Protein AF-A0AA41JDW6-F1 (afdb_monomer)

Structure (mmCIF, N/CA/C/O backbone):
data_AF-A0AA41JDW6-F1
#
_entry.id   AF-A0AA41JDW6-F1
#
loop_
_atom_site.group_PDB
_atom_site.id
_atom_site.type_symbol
_atom_site.label_atom_id
_atom_site.label_alt_id
_atom_site.label_comp_id
_atom_site.label_asym_id
_atom_site.label_entity_id
_atom_site.label_seq_id
_atom_site.pdbx_PDB_ins_code
_atom_site.Cartn_x
_atom_site.Cartn_y
_atom_site.Cartn_z
_atom_site.occupancy
_atom_site.B_iso_or_equiv
_atom_site.auth_seq_id
_atom_site.auth_comp_id
_atom_site.auth_asym_id
_atom_site.auth_atom_id
_atom_site.pdbx_PDB_model_num
ATOM 1 N N . MET A 1 1 ? -36.558 5.355 7.511 1.00 74.19 1 MET 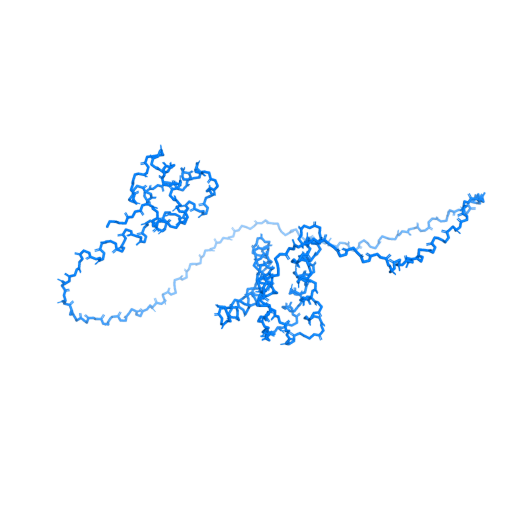A N 1
ATOM 2 C CA . MET A 1 1 ? -35.887 5.656 8.787 1.00 74.19 1 MET A CA 1
ATOM 3 C C . MET A 1 1 ? -34.594 4.891 8.765 1.00 74.19 1 MET A C 1
ATOM 5 O O . MET A 1 1 ? -34.637 3.667 8.827 1.00 74.19 1 MET A O 1
ATOM 9 N N . SER A 1 2 ? -33.503 5.609 8.547 1.00 90.12 2 SER A N 1
ATOM 10 C CA . SER A 1 2 ? -32.158 5.051 8.572 1.00 90.12 2 SER A CA 1
ATOM 11 C C . SER A 1 2 ? -31.846 4.569 9.992 1.00 90.12 2 SER A C 1
ATOM 13 O O . SER A 1 2 ? -32.331 5.137 10.973 1.00 90.12 2 SER A O 1
ATOM 15 N N . SER A 1 3 ? -31.120 3.465 10.107 1.00 94.75 3 SER A N 1
ATOM 16 C CA . SER A 1 3 ? -30.721 2.862 11.376 1.00 94.75 3 SER A CA 1
ATOM 17 C C . SER A 1 3 ? -29.273 3.213 11.708 1.00 94.75 3 SER A C 1
ATOM 19 O O . SER A 1 3 ? -28.467 3.445 10.814 1.00 94.75 3 SER A O 1
ATOM 21 N N . LEU A 1 4 ? -28.900 3.161 12.990 1.00 96.19 4 LEU A N 1
ATOM 22 C CA . LEU A 1 4 ? -27.503 3.312 13.422 1.00 96.19 4 LEU A CA 1
ATOM 23 C C . LEU A 1 4 ? -26.552 2.314 12.738 1.00 96.19 4 LEU A C 1
ATOM 25 O O . LEU A 1 4 ? -25.373 2.607 12.579 1.00 96.19 4 LEU A O 1
ATOM 29 N N . THR A 1 5 ? -27.046 1.147 12.313 1.00 97.31 5 THR A N 1
ATOM 30 C CA . THR A 1 5 ? -26.251 0.153 11.571 1.00 97.31 5 THR A CA 1
ATOM 31 C C . THR A 1 5 ? -25.931 0.546 10.135 1.00 97.31 5 THR A C 1
ATOM 33 O O . THR A 1 5 ? -25.079 -0.087 9.519 1.00 97.31 5 THR A O 1
ATOM 36 N N . ASP A 1 6 ? -26.619 1.551 9.592 1.00 97.06 6 ASP A N 1
ATOM 37 C CA . ASP A 1 6 ? -26.346 2.058 8.246 1.00 97.06 6 ASP A CA 1
ATOM 38 C C . ASP A 1 6 ? -25.095 2.956 8.247 1.00 97.06 6 ASP A C 1
ATOM 40 O O . ASP A 1 6 ? -24.469 3.154 7.206 1.00 97.06 6 ASP A O 1
ATOM 44 N N . ILE A 1 7 ? -24.676 3.442 9.425 1.00 96.12 7 ILE A N 1
ATOM 45 C CA . ILE A 1 7 ? -23.449 4.218 9.611 1.00 96.12 7 ILE A CA 1
ATOM 46 C C . ILE A 1 7 ? -22.233 3.315 9.382 1.00 96.12 7 ILE A C 1
ATOM 48 O O . ILE A 1 7 ? -22.079 2.236 9.969 1.00 96.12 7 ILE A O 1
ATOM 52 N N . ARG A 1 8 ? -21.301 3.789 8.552 1.00 96.00 8 ARG A N 1
ATOM 53 C CA . ARG A 1 8 ? -20.049 3.094 8.259 1.00 96.00 8 ARG A CA 1
ATOM 54 C C . ARG A 1 8 ? -19.309 2.743 9.558 1.00 96.00 8 ARG A C 1
ATOM 56 O O . ARG A 1 8 ? -19.124 3.576 10.435 1.00 96.00 8 ARG A O 1
ATOM 63 N N . HIS A 1 9 ? -18.848 1.494 9.662 1.00 95.75 9 HIS A N 1
ATOM 64 C CA . HIS A 1 9 ? -18.149 0.932 10.833 1.00 95.75 9 HIS A CA 1
ATOM 65 C C . HIS A 1 9 ? -18.999 0.658 12.088 1.00 95.75 9 HIS A C 1
ATOM 67 O O . HIS A 1 9 ? -18.449 0.181 13.092 1.00 95.75 9 HIS A O 1
ATOM 73 N N . VAL A 1 10 ? -20.322 0.824 12.028 1.00 96.44 10 VAL A N 1
ATOM 74 C CA . VAL A 1 10 ? -21.241 0.448 13.110 1.00 96.44 10 VAL A CA 1
ATOM 75 C C . VAL A 1 10 ? -21.877 -0.911 12.812 1.00 96.44 10 VAL A C 1
ATOM 77 O O . VAL A 1 10 ? -22.794 -1.043 12.014 1.00 96.44 10 VAL A O 1
ATOM 80 N N . ALA A 1 11 ? -21.369 -1.960 13.462 1.00 95.62 11 ALA A N 1
ATOM 81 C CA . ALA A 1 11 ? -22.019 -3.273 13.458 1.00 95.62 11 ALA A CA 1
ATOM 82 C C . ALA A 1 11 ? -23.152 -3.323 14.499 1.00 95.62 11 ALA A C 1
ATOM 84 O O . ALA A 1 11 ? -23.157 -2.520 15.430 1.00 95.62 11 ALA A O 1
ATOM 85 N N . GLU A 1 12 ? -24.045 -4.318 14.420 1.00 94.88 12 GLU A N 1
ATOM 86 C CA . GLU A 1 12 ? -25.155 -4.476 15.383 1.00 94.88 12 GLU A CA 1
ATOM 87 C C . GLU A 1 12 ? -24.668 -4.511 16.841 1.00 94.88 12 GLU A C 1
ATOM 89 O O . GLU A 1 12 ? -25.265 -3.890 17.710 1.00 94.88 12 GLU A O 1
ATOM 94 N N . SER A 1 13 ? -23.526 -5.154 17.107 1.00 93.94 13 SER A N 1
ATOM 95 C CA . SER A 1 13 ? -22.946 -5.181 18.455 1.00 93.94 13 SER A CA 1
ATOM 96 C C . SER A 1 13 ? -22.494 -3.804 18.947 1.00 93.94 13 SER A C 1
ATOM 98 O O . SER A 1 13 ? -22.481 -3.557 20.140 1.00 93.94 13 SER A O 1
ATOM 100 N N . ARG A 1 14 ? -22.086 -2.917 18.033 1.00 95.38 14 ARG A N 1
ATOM 101 C CA . ARG A 1 14 ? -21.592 -1.571 18.361 1.00 95.38 14 ARG A CA 1
ATOM 102 C C . ARG A 1 14 ? -22.725 -0.558 18.490 1.00 95.38 14 ARG A C 1
ATOM 104 O O . ARG A 1 14 ? -22.562 0.459 19.149 1.00 95.38 14 ARG A O 1
ATOM 111 N N . LYS A 1 15 ? -23.867 -0.830 17.866 1.00 97.38 15 LYS A N 1
ATOM 112 C CA . LYS A 1 15 ? -25.083 -0.038 18.043 1.00 97.38 15 LYS A CA 1
ATOM 113 C C . LYS A 1 15 ? -25.537 -0.031 19.503 1.00 97.38 15 LYS A C 1
ATOM 115 O O . LYS A 1 15 ? -25.906 1.023 19.998 1.00 97.38 15 LYS A O 1
ATOM 120 N N . GLU A 1 16 ? -25.485 -1.174 20.188 1.00 97.06 16 GLU A N 1
ATOM 121 C CA . GLU A 1 16 ? -25.804 -1.245 21.622 1.00 97.06 16 GLU A CA 1
ATOM 122 C C . GLU A 1 16 ? -24.835 -0.384 22.447 1.00 97.06 16 GLU A C 1
ATOM 124 O O . GLU A 1 16 ? -25.287 0.425 23.250 1.00 97.06 16 GLU A O 1
ATOM 129 N N . ASP A 1 17 ? -23.529 -0.451 22.160 1.00 97.06 17 ASP A N 1
ATOM 130 C CA . ASP A 1 17 ? -22.524 0.390 22.828 1.00 97.06 17 ASP A CA 1
ATOM 131 C C . ASP A 1 17 ? -22.765 1.902 22.602 1.00 97.06 17 ASP A C 1
ATOM 133 O O . ASP A 1 17 ? -22.542 2.712 23.499 1.00 97.06 17 ASP A O 1
ATOM 137 N N . LEU A 1 18 ? -23.208 2.301 21.402 1.00 97.06 18 LEU A N 1
ATOM 138 C CA . LEU A 1 18 ? -23.559 3.694 21.086 1.00 97.06 18 LEU A CA 1
ATOM 139 C C . LEU A 1 18 ? -24.776 4.166 21.887 1.00 97.06 18 LEU A C 1
ATOM 141 O O . LEU A 1 18 ? -24.749 5.260 22.449 1.00 97.06 18 LEU A O 1
ATOM 145 N N . ILE A 1 19 ? -25.802 3.320 21.988 1.00 97.31 19 ILE A N 1
ATOM 146 C CA . ILE A 1 19 ? -26.996 3.592 22.795 1.00 97.31 19 ILE A CA 1
ATOM 147 C C . ILE A 1 19 ? -26.614 3.724 24.276 1.00 97.31 19 ILE A C 1
ATOM 149 O O . ILE A 1 19 ? -27.068 4.651 24.942 1.00 97.31 19 ILE A O 1
ATOM 153 N N . ASP A 1 20 ? -25.726 2.863 24.779 1.00 96.69 20 ASP A N 1
ATOM 154 C CA . ASP A 1 20 ? -25.230 2.922 26.161 1.00 96.69 20 ASP A CA 1
ATOM 155 C C . AS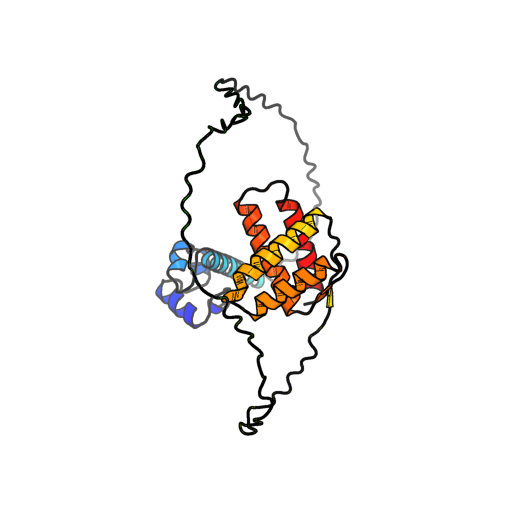P A 1 20 ? -24.444 4.215 26.461 1.00 96.69 20 ASP A C 1
ATOM 157 O O . ASP A 1 20 ? -24.444 4.691 27.600 1.00 96.69 20 ASP A O 1
ATOM 161 N N . LEU A 1 21 ? -23.804 4.811 25.448 1.00 96.25 21 LEU A N 1
ATOM 162 C CA . LEU A 1 21 ? -23.148 6.123 25.533 1.00 96.25 21 LEU A CA 1
ATOM 163 C C . LEU A 1 21 ? -24.117 7.310 25.373 1.00 96.25 21 LEU A C 1
ATOM 165 O O . LEU A 1 21 ? -23.708 8.453 25.575 1.00 96.25 21 LEU A O 1
ATOM 169 N N . GLY A 1 22 ? -25.392 7.058 25.064 1.00 97.56 22 GLY A N 1
ATOM 170 C CA . GLY A 1 22 ? -26.429 8.079 24.891 1.00 97.56 22 GLY A CA 1
ATOM 171 C C . GLY A 1 22 ? -26.665 8.523 23.445 1.00 97.56 22 GLY A C 1
ATOM 172 O O . GLY A 1 22 ? -27.395 9.487 23.227 1.00 97.56 22 GLY A O 1
ATOM 173 N N . TYR A 1 23 ? -26.083 7.833 22.461 1.00 97.81 23 TYR A N 1
ATOM 174 C CA . TYR A 1 23 ? -26.300 8.090 21.036 1.00 97.81 23 TYR A CA 1
ATOM 175 C C . TYR A 1 23 ? -27.384 7.150 20.494 1.00 97.81 23 TYR A C 1
ATOM 177 O O . TYR A 1 23 ? -27.100 6.065 19.982 1.00 97.81 23 TYR A O 1
ATOM 185 N N . GLU A 1 24 ? -28.648 7.543 20.660 1.00 97.06 24 GLU A N 1
ATOM 186 C CA . GLU A 1 24 ? -29.808 6.699 20.329 1.00 97.06 24 GLU A CA 1
ATOM 187 C C . GLU A 1 24 ? -30.203 6.740 18.838 1.00 97.06 24 GLU A C 1
ATOM 189 O O . GLU A 1 24 ? -30.856 5.814 18.347 1.00 97.06 24 GLU A O 1
ATOM 194 N N . ASP A 1 25 ? -29.787 7.774 18.102 1.00 97.25 25 ASP A N 1
ATOM 195 C CA . ASP A 1 25 ? -30.123 8.001 16.695 1.00 97.25 25 ASP A CA 1
ATOM 196 C C . ASP A 1 25 ? -28.958 8.615 15.888 1.00 97.25 25 ASP A C 1
ATOM 198 O O . ASP A 1 25 ? -27.880 8.898 16.411 1.00 97.25 25 ASP A O 1
ATOM 202 N N . ILE A 1 26 ? -29.152 8.743 14.569 1.00 96.69 26 ILE A N 1
ATOM 203 C CA . ILE A 1 26 ? -28.128 9.237 13.630 1.00 96.69 26 ILE A CA 1
ATOM 204 C C . ILE A 1 26 ? -27.788 10.709 13.901 1.00 96.69 26 ILE A C 1
ATOM 206 O O . ILE A 1 26 ? -26.626 11.090 13.779 1.00 96.69 26 ILE A O 1
ATOM 210 N N . GLU A 1 27 ? -28.773 11.512 14.305 1.00 96.19 27 GLU A N 1
ATOM 211 C CA . GLU A 1 27 ? -28.600 12.936 14.611 1.00 96.19 27 GLU A CA 1
ATOM 212 C C . GLU A 1 27 ? -27.691 13.116 15.836 1.00 96.19 27 GLU A C 1
ATOM 214 O O . GLU A 1 27 ? -26.731 13.885 15.792 1.00 96.19 27 GLU A O 1
ATOM 219 N N . ALA A 1 28 ? -27.878 12.293 16.874 1.00 97.56 28 ALA A N 1
ATOM 220 C CA . ALA A 1 28 ? -27.000 12.262 18.037 1.00 97.56 28 ALA A CA 1
ATOM 221 C C . ALA A 1 28 ? -25.555 11.870 17.679 1.00 97.56 28 ALA A C 1
ATOM 223 O O . ALA A 1 28 ? -24.616 12.403 18.267 1.00 97.56 28 ALA A O 1
ATOM 224 N N . VAL A 1 29 ? -25.353 10.952 16.723 1.00 97.12 29 VAL A N 1
ATOM 225 C CA . VAL A 1 29 ? -24.002 10.576 16.258 1.00 97.12 29 VAL A CA 1
ATOM 226 C C . VAL A 1 29 ? -23.364 11.691 15.428 1.00 97.12 29 VAL A C 1
ATOM 228 O O . VAL A 1 29 ? -22.161 11.904 15.541 1.00 97.12 29 VAL A O 1
ATOM 231 N N . MET A 1 30 ? -24.141 12.417 14.624 1.00 96.88 30 MET A N 1
ATOM 232 C CA . MET A 1 30 ? -23.662 13.555 13.831 1.00 96.88 30 MET A CA 1
ATOM 233 C C . MET A 1 30 ? -23.175 14.710 14.719 1.00 96.88 30 MET A C 1
ATOM 235 O O . MET A 1 30 ? -22.153 15.325 14.428 1.00 96.88 30 MET A O 1
ATOM 239 N N . GLU A 1 31 ? -23.874 14.986 15.822 1.00 97.31 31 GLU A N 1
ATOM 240 C CA . GLU A 1 31 ? -23.492 16.026 16.788 1.00 97.31 31 GLU A CA 1
ATOM 241 C C . GLU A 1 31 ? -22.428 15.566 17.806 1.00 97.31 31 GLU A C 1
ATOM 243 O O . GLU A 1 31 ? -21.972 16.358 18.639 1.00 97.31 31 GLU A O 1
ATOM 248 N N . ALA A 1 32 ? -22.024 14.293 17.769 1.00 97.69 32 ALA A N 1
ATOM 249 C CA . ALA A 1 32 ? -21.066 13.734 18.712 1.00 97.69 32 ALA A CA 1
ATOM 250 C C . ALA A 1 32 ? -19.663 14.334 18.535 1.00 97.69 32 ALA A C 1
ATOM 252 O O . ALA A 1 32 ? -19.193 14.584 17.424 1.00 97.69 32 ALA A O 1
ATOM 253 N N . ASN A 1 33 ? -18.934 14.487 19.643 1.00 97.19 33 ASN A N 1
ATOM 254 C CA . ASN A 1 33 ? -17.511 14.795 19.577 1.00 97.19 33 ASN A CA 1
ATOM 255 C C . ASN A 1 33 ? -16.734 13.511 19.213 1.00 97.19 33 ASN A C 1
ATOM 257 O O . ASN A 1 33 ? -16.954 12.477 19.857 1.00 97.19 33 ASN A O 1
ATOM 261 N N . PRO A 1 34 ? -15.813 13.535 18.227 1.00 97.00 34 PRO A N 1
ATOM 262 C CA . PRO A 1 34 ? -14.999 12.368 17.886 1.00 97.00 34 PRO A CA 1
ATOM 263 C C . PRO A 1 34 ? -14.256 11.774 19.089 1.00 97.00 34 PRO A C 1
ATOM 265 O O . PRO A 1 34 ? -14.118 10.552 19.152 1.00 97.00 34 PRO A O 1
ATOM 268 N N . ASP A 1 35 ? -13.846 12.599 20.060 1.00 97.50 35 ASP A N 1
ATOM 269 C CA . ASP A 1 35 ? -13.186 12.139 21.288 1.00 97.50 35 ASP A CA 1
ATOM 270 C C . ASP A 1 35 ? -14.074 11.185 22.103 1.00 97.50 35 ASP A C 1
ATOM 272 O O . ASP A 1 35 ? -13.601 10.143 22.565 1.00 97.50 35 ASP A O 1
ATOM 276 N N . ASP A 1 36 ? -15.370 11.475 22.227 1.00 97.38 36 ASP A N 1
ATOM 277 C CA . ASP A 1 36 ? -16.301 10.658 23.013 1.00 97.38 36 ASP A CA 1
ATOM 278 C C . ASP A 1 36 ? -16.517 9.285 22.359 1.00 97.38 36 ASP A C 1
ATOM 280 O O . ASP A 1 36 ? -16.515 8.249 23.035 1.00 97.38 36 ASP A O 1
ATOM 284 N N . LEU A 1 37 ? -16.587 9.257 21.024 1.00 96.44 37 LEU A N 1
ATOM 285 C CA . LEU A 1 37 ? -16.718 8.034 20.228 1.00 96.44 37 LEU A CA 1
ATOM 286 C C . LEU A 1 37 ? -15.483 7.124 20.317 1.00 96.44 37 LEU A C 1
ATOM 288 O O . LEU A 1 37 ? -15.601 5.917 20.092 1.00 96.44 37 LEU A O 1
ATOM 292 N N . THR A 1 38 ? -14.308 7.646 20.694 1.00 97.19 38 THR A N 1
ATOM 293 C CA . THR A 1 38 ? -13.120 6.806 20.944 1.00 97.19 38 THR A CA 1
ATOM 294 C C . THR A 1 38 ? -13.246 5.924 22.190 1.00 97.19 38 THR A C 1
ATOM 296 O O . THR A 1 38 ? -12.487 4.965 22.346 1.00 97.19 38 THR A O 1
ATOM 299 N N . SER A 1 39 ? -14.241 6.179 23.048 1.00 96.69 39 SER A N 1
ATOM 300 C CA . SER A 1 39 ? -14.577 5.302 24.179 1.00 96.69 39 SER A CA 1
ATOM 301 C C . SER A 1 39 ? -15.074 3.925 23.721 1.00 96.69 39 SER A C 1
ATOM 303 O O . SER A 1 39 ? -15.003 2.951 24.474 1.00 96.69 39 SER A O 1
ATOM 305 N N . LEU A 1 40 ? -15.547 3.818 22.474 1.00 95.06 40 LEU A N 1
ATOM 306 C CA . LEU A 1 40 ? -15.970 2.560 21.875 1.00 95.06 40 LEU A CA 1
ATOM 307 C C . LEU A 1 40 ? -14.775 1.643 21.603 1.00 95.06 40 LEU A C 1
ATOM 309 O O . LEU A 1 40 ? -13.734 2.032 21.066 1.00 95.06 40 LEU A O 1
ATOM 313 N N . SER A 1 41 ? -14.950 0.352 21.888 1.00 94.25 41 SER A N 1
ATOM 314 C CA . SER A 1 41 ? -13.882 -0.625 21.687 1.00 94.25 41 SER A CA 1
ATOM 315 C C . SER A 1 41 ? -13.426 -0.676 20.222 1.00 94.25 41 SER A C 1
ATOM 317 O O . SER A 1 41 ? -14.204 -0.983 19.307 1.00 94.25 41 SER A O 1
ATOM 319 N N . ARG A 1 42 ? -12.119 -0.442 20.015 1.00 94.44 42 ARG A N 1
ATOM 320 C CA . ARG A 1 42 ? -11.419 -0.466 18.711 1.00 94.44 42 ARG A CA 1
ATOM 321 C C . ARG A 1 42 ? -11.820 0.654 17.740 1.00 94.44 42 ARG A C 1
ATOM 323 O O . ARG A 1 42 ? -11.586 0.517 16.528 1.00 94.44 42 ARG A O 1
ATOM 330 N N . VAL A 1 43 ? -12.393 1.738 18.254 1.00 96.62 43 VAL A N 1
ATOM 331 C CA . VAL A 1 43 ? -12.638 2.977 17.513 1.00 96.62 43 VAL A CA 1
ATOM 332 C C . VAL A 1 43 ? -11.531 3.962 17.878 1.00 96.62 43 VAL A C 1
ATOM 334 O O . VAL A 1 43 ? -11.382 4.343 19.030 1.00 96.62 43 VAL A O 1
ATOM 337 N N . GLY A 1 44 ? -10.692 4.298 16.900 1.00 96.75 44 GLY A N 1
ATOM 338 C CA . GLY A 1 44 ? -9.740 5.403 17.029 1.00 96.75 44 GLY A CA 1
ATOM 339 C C . GLY A 1 44 ? -10.333 6.680 16.444 1.00 96.75 44 GLY A C 1
ATOM 340 O O . GLY A 1 44 ? -11.335 6.608 15.735 1.00 96.75 44 GLY A O 1
ATOM 341 N N . GLU A 1 45 ? -9.674 7.811 16.675 1.00 95.56 45 GLU A N 1
ATOM 342 C CA . GLU A 1 45 ? -10.099 9.148 16.230 1.00 95.56 45 GLU A CA 1
ATOM 343 C C . GLU A 1 45 ? -10.517 9.193 14.748 1.00 95.56 45 GLU A C 1
ATOM 345 O O . GLU A 1 45 ? -11.623 9.618 14.430 1.00 95.56 45 GLU A O 1
ATOM 350 N N . ASN A 1 46 ? -9.712 8.621 13.844 1.00 95.19 46 ASN A N 1
ATOM 351 C CA . ASN A 1 46 ? -10.052 8.571 12.415 1.00 95.19 46 ASN A CA 1
ATOM 352 C C . ASN A 1 46 ? -11.369 7.827 12.141 1.00 95.19 46 ASN A C 1
ATOM 354 O O . ASN A 1 46 ? -12.173 8.263 11.326 1.00 95.19 46 ASN A O 1
ATOM 358 N N . LYS A 1 47 ? -11.615 6.707 12.835 1.00 97.25 47 LYS A N 1
ATOM 359 C CA . LYS A 1 47 ? -12.863 5.946 12.666 1.00 97.25 47 LYS A CA 1
ATOM 360 C C . LYS A 1 47 ? -14.054 6.679 13.267 1.00 97.25 47 LYS A C 1
ATOM 362 O O . LYS A 1 47 ? -15.139 6.585 12.712 1.00 97.25 47 LYS A O 1
ATOM 367 N N . ALA A 1 48 ? -13.855 7.375 14.385 1.00 97.75 48 ALA A N 1
ATOM 368 C CA . ALA A 1 48 ? -14.881 8.216 14.985 1.00 97.75 48 ALA A CA 1
ATOM 369 C C . ALA A 1 48 ? -15.298 9.337 14.021 1.00 97.75 48 ALA A C 1
ATOM 371 O O . ALA A 1 48 ? -16.485 9.521 13.775 1.00 97.75 48 ALA A O 1
ATOM 372 N N . MET A 1 49 ? -14.330 10.009 13.393 1.00 97.25 49 MET A N 1
ATOM 373 C CA . MET A 1 49 ? -14.598 11.030 12.380 1.00 97.25 49 MET A CA 1
ATOM 374 C C . MET A 1 49 ? -15.315 10.449 11.150 1.00 97.25 49 MET A C 1
ATOM 376 O O . MET A 1 49 ? -16.297 11.020 10.687 1.00 97.25 49 MET A O 1
ATOM 380 N N . GLU A 1 50 ? -14.893 9.278 10.658 1.00 97.25 50 GLU A N 1
ATOM 381 C CA . GLU A 1 50 ? -15.588 8.583 9.562 1.00 97.25 50 GLU A CA 1
ATOM 382 C C . GLU A 1 50 ? -17.036 8.197 9.918 1.00 97.25 50 GLU A C 1
ATOM 384 O O . GLU A 1 50 ? -17.906 8.237 9.047 1.00 97.25 50 GLU A O 1
ATOM 389 N N . MET A 1 51 ? -17.311 7.835 11.178 1.00 97.75 51 MET A N 1
ATOM 390 C CA . MET A 1 51 ? -18.669 7.550 11.655 1.00 97.75 51 MET A CA 1
ATOM 391 C C . MET A 1 51 ? -19.551 8.804 11.624 1.00 97.75 51 MET A C 1
ATOM 393 O O . MET A 1 51 ? -20.676 8.721 11.139 1.00 97.75 51 MET A O 1
ATOM 397 N N . ILE A 1 52 ? -19.034 9.953 12.073 1.00 97.81 52 ILE A N 1
ATOM 398 C CA . ILE A 1 52 ? -19.751 11.241 12.055 1.00 97.81 52 ILE A CA 1
ATOM 399 C C . ILE A 1 52 ? -20.074 11.655 10.614 1.00 97.81 52 ILE A C 1
ATOM 401 O O . ILE A 1 52 ? -21.232 11.899 10.292 1.00 97.81 52 ILE A O 1
ATOM 405 N N . VAL A 1 53 ? -19.080 11.635 9.718 1.00 97.50 53 VAL A N 1
ATOM 406 C CA . VAL A 1 53 ? -19.277 11.984 8.296 1.00 97.50 53 VAL A CA 1
ATOM 407 C C . VAL A 1 53 ? -20.270 11.031 7.624 1.00 97.50 53 VAL A C 1
ATOM 409 O O . VAL A 1 53 ? -21.107 11.443 6.825 1.00 97.50 53 VAL A O 1
ATOM 412 N N . SER A 1 54 ? -20.215 9.736 7.947 1.00 97.25 54 SER A N 1
ATOM 413 C CA . SER A 1 54 ? -21.192 8.776 7.431 1.00 97.25 54 SER A CA 1
ATOM 414 C C . SER A 1 54 ? -22.604 9.037 7.957 1.00 97.25 54 SER A C 1
ATOM 416 O O . SER A 1 54 ? -23.551 8.773 7.222 1.00 97.25 54 SER A O 1
ATOM 418 N N . ALA A 1 55 ? -22.756 9.503 9.198 1.00 96.94 55 ALA A N 1
ATOM 419 C CA . ALA A 1 55 ? -24.047 9.868 9.772 1.00 96.94 55 ALA A CA 1
ATOM 420 C C . ALA A 1 55 ? -24.626 11.129 9.106 1.00 96.94 55 ALA A C 1
ATOM 422 O O . ALA A 1 55 ? -25.801 11.132 8.752 1.00 96.94 55 ALA A O 1
ATOM 423 N N . GLU A 1 56 ? -23.792 12.144 8.860 1.00 96.06 56 GLU A N 1
ATOM 424 C CA . GLU A 1 56 ? -24.165 13.387 8.167 1.00 96.06 56 GLU A CA 1
ATOM 425 C C . GLU A 1 56 ? -24.707 13.110 6.755 1.00 96.06 56 GLU A C 1
ATOM 427 O O . GLU A 1 56 ? -25.809 13.541 6.417 1.00 96.06 56 GLU A O 1
ATOM 432 N N . ASN A 1 57 ? -24.005 12.280 5.974 1.00 95.19 57 ASN A N 1
ATOM 433 C CA . ASN A 1 57 ? -24.458 11.886 4.633 1.00 95.19 57 ASN A CA 1
ATOM 434 C C . ASN A 1 57 ? -25.819 11.165 4.663 1.00 95.19 57 ASN A C 1
ATOM 436 O O . ASN A 1 57 ? -26.681 11.403 3.821 1.00 95.19 57 ASN A O 1
ATOM 440 N N . LEU A 1 58 ? -26.033 10.284 5.649 1.00 95.19 58 LEU A N 1
ATOM 441 C CA . LEU A 1 58 ? -27.301 9.563 5.794 1.00 95.19 58 LEU A CA 1
ATOM 442 C C . LEU A 1 58 ? -28.451 10.486 6.206 1.00 95.19 58 LEU A C 1
ATOM 444 O O . LEU A 1 58 ? -29.596 10.221 5.837 1.00 95.19 58 LEU A O 1
ATOM 448 N N . ALA A 1 59 ? -28.171 11.535 6.982 1.00 92.75 59 ALA A N 1
ATOM 449 C CA . ALA A 1 59 ? -29.163 12.537 7.347 1.00 92.75 59 ALA A CA 1
ATOM 450 C C . ALA A 1 59 ? -29.586 13.358 6.115 1.00 92.75 59 ALA A C 1
ATOM 452 O O . ALA A 1 59 ? -30.786 13.491 5.859 1.00 92.75 59 ALA A O 1
ATOM 453 N N . GLU A 1 60 ? -28.629 13.808 5.297 1.00 90.56 60 GLU A N 1
ATOM 454 C CA . GLU A 1 60 ? -28.894 14.572 4.067 1.00 90.56 60 GLU A CA 1
ATOM 455 C C . GLU A 1 60 ? -29.737 13.776 3.049 1.00 90.56 60 GLU A C 1
ATOM 457 O O . GLU A 1 60 ? -30.703 14.300 2.480 1.00 90.56 60 GLU A O 1
ATOM 462 N N . ASP A 1 61 ? -29.454 12.478 2.892 1.00 87.62 61 ASP A N 1
ATOM 463 C CA . ASP A 1 61 ? -30.230 11.583 2.024 1.00 87.62 61 ASP A CA 1
ATOM 464 C C . A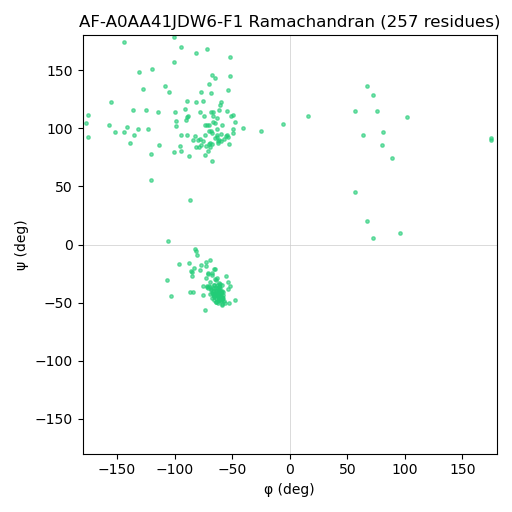SP A 1 61 ? -31.699 11.469 2.475 1.00 87.62 61 ASP A C 1
ATOM 466 O O . ASP A 1 61 ? -32.618 11.431 1.650 1.00 87.62 61 ASP A O 1
ATOM 470 N N . THR A 1 62 ? -31.956 11.468 3.790 1.00 81.75 62 THR A N 1
ATOM 471 C CA . THR A 1 62 ? -33.330 11.379 4.310 1.00 81.75 62 THR A CA 1
ATOM 472 C C . THR A 1 62 ? -34.146 12.654 4.115 1.00 81.75 62 THR A C 1
ATOM 474 O O . THR A 1 62 ? -35.368 12.568 3.955 1.00 81.75 62 THR A O 1
ATOM 477 N N . GLU A 1 63 ? -33.506 13.826 4.080 1.00 77.69 63 GLU A N 1
ATOM 478 C CA . GLU A 1 63 ? -34.190 15.087 3.777 1.00 77.69 63 GLU A CA 1
ATOM 479 C C . GLU A 1 63 ? -34.507 15.220 2.281 1.00 77.69 63 GLU A C 1
ATOM 481 O O . GLU A 1 63 ? -35.585 15.707 1.917 1.00 77.69 63 GLU A O 1
ATOM 486 N N . SER A 1 64 ? -33.625 14.715 1.410 1.00 70.12 64 SER A N 1
ATOM 487 C CA . SER A 1 64 ? -33.832 14.725 -0.045 1.00 70.12 64 SER A CA 1
ATOM 488 C C . SER A 1 64 ? -35.048 13.902 -0.485 1.00 70.12 64 SER A C 1
ATOM 490 O O . SER A 1 64 ? -35.811 14.344 -1.349 1.00 70.12 64 SER A O 1
ATOM 492 N N . ASP A 1 65 ? -35.316 12.761 0.153 1.00 64.88 65 ASP A N 1
ATOM 493 C CA . ASP A 1 65 ? -36.481 11.925 -0.172 1.00 64.88 65 ASP A CA 1
ATOM 494 C C . ASP A 1 65 ? -37.822 12.520 0.304 1.00 64.88 65 ASP A C 1
ATOM 496 O O . ASP A 1 65 ? -38.890 12.167 -0.211 1.00 64.88 65 ASP A O 1
ATOM 500 N N . SER A 1 66 ? -37.801 13.474 1.242 1.00 57.38 66 SER A N 1
ATOM 501 C CA . SER A 1 66 ? -39.011 14.162 1.713 1.00 57.38 66 SER A CA 1
ATOM 502 C C . SER A 1 66 ? -39.473 15.290 0.781 1.00 57.38 66 SER A C 1
ATOM 504 O O . SER A 1 66 ? -40.574 15.815 0.978 1.00 57.38 66 SER A O 1
ATOM 506 N N . ASN A 1 67 ? -38.688 15.672 -0.233 1.00 48.72 67 ASN A N 1
ATOM 507 C CA . ASN A 1 67 ? -38.993 16.820 -1.088 1.00 48.72 67 ASN A CA 1
ATOM 508 C C . ASN A 1 67 ? -39.133 16.439 -2.571 1.00 48.72 67 ASN A C 1
ATOM 510 O O . ASN A 1 67 ? -38.498 17.002 -3.462 1.00 48.72 67 ASN A O 1
ATOM 514 N N . THR A 1 68 ? -40.026 15.488 -2.865 1.00 46.44 68 THR A N 1
ATOM 515 C CA . THR A 1 68 ? -40.494 15.292 -4.243 1.00 46.44 68 THR A CA 1
ATOM 516 C C . THR A 1 68 ? -41.484 16.402 -4.624 1.00 46.44 68 THR A C 1
ATOM 518 O O . THR A 1 68 ? -42.543 16.537 -4.016 1.00 46.44 68 THR A O 1
ATOM 521 N N . HIS A 1 69 ? -41.161 17.114 -5.710 1.00 46.94 69 HIS A N 1
ATOM 522 C CA . HIS A 1 69 ? -41.977 18.081 -6.462 1.00 46.94 69 HIS A CA 1
ATOM 523 C C . HIS A 1 69 ? -42.115 19.511 -5.913 1.00 46.94 69 HIS A C 1
ATOM 525 O O . HIS A 1 69 ? -43.165 19.927 -5.434 1.00 46.94 69 HIS A O 1
ATOM 531 N N . THR A 1 70 ? -41.149 20.362 -6.260 1.00 40.94 70 THR A N 1
ATOM 532 C CA . THR A 1 70 ? -41.480 21.627 -6.940 1.00 40.94 70 THR A CA 1
ATOM 533 C C . THR A 1 70 ? -40.502 21.828 -8.092 1.00 40.94 70 THR A C 1
ATOM 535 O O . THR A 1 70 ? -39.385 22.305 -7.932 1.00 40.94 70 THR A O 1
ATOM 538 N N . SER A 1 71 ? -40.931 21.380 -9.272 1.00 55.44 71 SER A N 1
ATOM 539 C CA . SER A 1 71 ? -40.334 21.768 -10.543 1.00 55.44 71 SER A CA 1
ATOM 540 C C . SER A 1 71 ? -40.597 23.249 -10.788 1.00 55.44 71 SER A C 1
ATOM 542 O O . SER A 1 71 ? -41.698 23.585 -11.203 1.00 55.44 71 SER A O 1
ATOM 544 N N . GLU A 1 72 ? -39.590 24.098 -10.621 1.00 46.06 72 GLU A N 1
ATOM 545 C CA . GLU A 1 72 ? -39.449 25.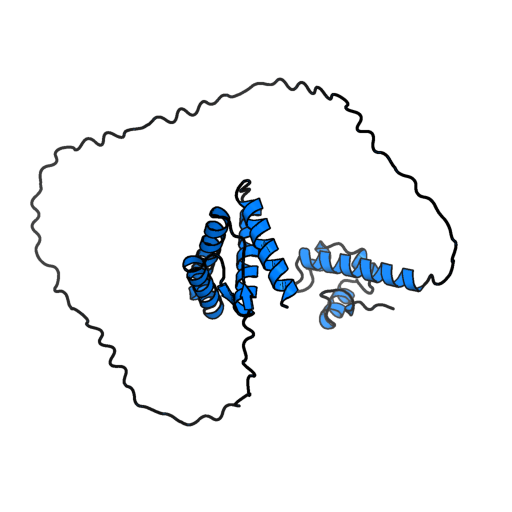361 -11.355 1.00 46.06 72 GLU A CA 1
ATOM 546 C C . GLU A 1 72 ? -37.949 25.513 -11.649 1.00 46.06 72 GLU A C 1
ATOM 548 O O . GLU A 1 72 ? -37.125 25.575 -10.750 1.00 46.06 72 GLU A O 1
ATOM 553 N N . SER A 1 73 ? -37.517 25.200 -12.867 1.00 43.22 73 SER A N 1
ATOM 554 C CA . SER A 1 73 ? -37.503 26.114 -14.010 1.00 43.22 73 SER A CA 1
ATOM 555 C C . SER A 1 73 ? -36.422 27.188 -13.889 1.00 43.22 73 SER A C 1
ATOM 557 O O . SER A 1 73 ? -36.415 27.999 -12.971 1.00 43.22 73 SER A O 1
ATOM 559 N N . SER A 1 74 ? -35.651 27.266 -14.975 1.00 43.44 74 SER A N 1
ATOM 560 C CA . SER A 1 74 ? -34.980 28.450 -15.520 1.00 43.44 74 SER A CA 1
ATOM 561 C C . SER A 1 74 ? -33.712 28.980 -14.839 1.00 43.44 74 SER A C 1
ATOM 563 O O . SER A 1 74 ? -33.739 29.547 -13.760 1.00 43.44 74 SER A O 1
ATOM 565 N N . GLU A 1 75 ? -32.632 28.877 -15.623 1.00 48.34 75 GLU A N 1
ATOM 566 C CA . GLU A 1 75 ? -31.738 29.982 -15.994 1.00 48.34 75 GLU A CA 1
ATOM 567 C C . GLU A 1 75 ? -31.075 30.781 -14.865 1.00 48.34 75 GLU A C 1
ATOM 569 O O . GLU A 1 75 ? -31.703 31.605 -14.217 1.00 48.34 75 GLU A O 1
ATOM 574 N N . SER A 1 76 ? -29.745 30.703 -14.781 1.00 44.28 76 SER A N 1
ATOM 575 C CA . SER A 1 76 ? -28.918 31.885 -15.057 1.00 44.28 76 SER A CA 1
ATOM 576 C C . SER A 1 76 ? -27.435 31.523 -15.008 1.00 44.28 76 SER A C 1
ATOM 578 O O . SER A 1 76 ? -26.862 31.233 -13.961 1.00 44.28 76 SER A O 1
ATOM 580 N N . LEU A 1 77 ? -26.812 31.567 -16.182 1.00 53.91 77 LEU A N 1
ATOM 581 C CA . LEU A 1 77 ? -25.376 31.719 -16.340 1.00 53.91 77 LEU A CA 1
ATOM 582 C C . LEU A 1 77 ? -24.990 33.116 -15.838 1.00 53.91 77 LEU A C 1
ATOM 584 O O . LEU A 1 77 ? -25.277 34.104 -16.512 1.00 53.91 77 LEU A O 1
ATOM 588 N N . THR A 1 78 ? -24.279 33.216 -14.719 1.00 46.12 78 THR A N 1
ATOM 589 C CA . THR A 1 78 ? -23.461 34.404 -14.447 1.00 46.12 78 THR A CA 1
ATOM 590 C C . THR A 1 78 ? -22.023 33.985 -14.230 1.00 46.12 78 THR A C 1
ATOM 592 O O . THR A 1 78 ? -21.629 33.506 -13.171 1.00 46.12 78 THR A O 1
ATOM 595 N N . SER A 1 79 ? -21.254 34.159 -15.299 1.00 53.78 79 SER A N 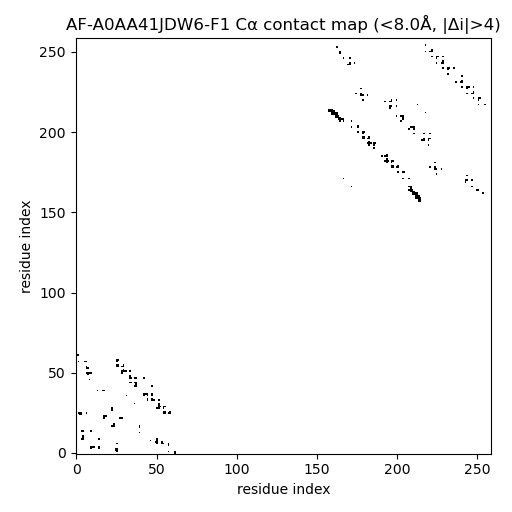1
ATOM 596 C CA . SER A 1 79 ? -19.803 34.187 -15.310 1.00 53.78 79 SER A CA 1
ATOM 597 C C . SER A 1 79 ? -19.293 35.173 -14.259 1.00 53.78 79 SER A C 1
ATOM 599 O O . SER A 1 79 ? -19.415 36.383 -14.440 1.00 53.78 79 SER A O 1
ATOM 601 N N . ASN A 1 80 ? -18.682 34.669 -13.190 1.00 52.22 80 ASN A N 1
ATOM 602 C CA . ASN A 1 80 ? -17.845 35.493 -12.328 1.00 52.22 80 ASN A CA 1
ATOM 603 C C . ASN A 1 80 ? -16.418 35.461 -12.878 1.00 52.22 80 ASN A C 1
ATOM 605 O O . ASN A 1 80 ? -15.636 34.550 -12.621 1.00 52.22 80 ASN A O 1
ATOM 609 N N . THR A 1 81 ? -16.112 36.468 -13.693 1.00 50.25 81 THR A N 1
ATOM 610 C CA . THR A 1 81 ? -14.754 36.866 -14.055 1.00 50.25 81 THR A CA 1
ATOM 611 C C . THR A 1 81 ? -14.055 37.370 -12.792 1.00 50.25 81 THR A C 1
ATOM 613 O O . THR A 1 81 ? -14.343 38.466 -12.319 1.00 50.25 81 THR A O 1
ATOM 616 N N . ILE A 1 82 ? -13.160 36.556 -12.231 1.00 56.22 82 ILE A N 1
ATOM 617 C CA . ILE A 1 82 ? -12.210 36.978 -11.198 1.00 56.22 82 ILE A CA 1
ATOM 618 C C . ILE A 1 82 ? -11.205 37.937 -11.849 1.00 56.22 82 ILE A C 1
ATOM 620 O O . ILE A 1 82 ? -10.446 37.558 -12.739 1.00 56.22 82 ILE A O 1
ATOM 624 N N . THR A 1 83 ? -11.236 39.199 -11.432 1.00 51.00 83 THR A N 1
ATOM 625 C CA . THR A 1 83 ? -10.168 40.172 -11.660 1.00 51.00 83 THR A CA 1
ATOM 626 C C . THR A 1 83 ? -9.205 40.070 -10.482 1.00 51.00 83 THR A C 1
ATOM 628 O O . THR A 1 83 ? -9.563 40.470 -9.375 1.00 51.00 83 THR A O 1
ATOM 631 N N . LEU A 1 84 ? -8.019 39.495 -10.708 1.00 56.31 84 LEU A N 1
ATOM 632 C CA . LEU A 1 84 ? -6.892 39.634 -9.787 1.00 56.31 84 LEU A CA 1
ATOM 633 C C . LEU A 1 84 ? -6.509 41.117 -9.750 1.00 56.31 84 LEU A C 1
ATOM 635 O O . LEU A 1 84 ? -6.016 41.654 -10.740 1.00 56.31 84 LEU A O 1
ATOM 639 N N . ASP A 1 85 ? -6.800 41.755 -8.624 1.00 58.03 85 ASP A N 1
ATOM 640 C CA . ASP A 1 85 ? -6.301 43.075 -8.266 1.00 58.03 85 ASP A CA 1
ATOM 641 C C . ASP A 1 85 ? -4.966 42.853 -7.540 1.00 58.03 85 ASP A C 1
ATOM 643 O O . ASP A 1 85 ? -4.915 42.230 -6.476 1.00 58.03 85 ASP A O 1
ATOM 647 N N . GLU A 1 86 ? -3.873 43.251 -8.187 1.00 57.53 86 GLU A N 1
ATOM 648 C CA . GLU A 1 86 ? -2.521 43.221 -7.633 1.00 57.53 86 GLU A CA 1
ATOM 649 C C . GLU A 1 86 ? -2.381 44.380 -6.632 1.00 57.53 86 GLU A C 1
ATOM 651 O O . GLU A 1 86 ? -1.982 45.482 -7.004 1.00 57.53 86 GLU A O 1
ATOM 656 N N . GLU A 1 87 ? -2.718 44.155 -5.356 1.00 56.09 87 GLU A N 1
ATOM 657 C CA . GLU A 1 87 ? -2.296 45.063 -4.283 1.00 56.09 87 GLU A CA 1
ATOM 658 C C . GLU A 1 87 ? -0.936 44.639 -3.714 1.00 56.09 87 GLU A C 1
ATOM 660 O O . GLU A 1 87 ? -0.784 43.640 -3.008 1.00 56.09 87 GLU A O 1
ATOM 665 N N . ASP A 1 88 ? 0.053 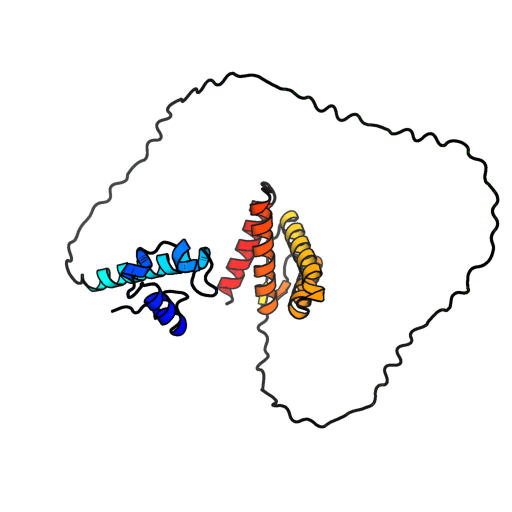45.473 -4.028 1.00 55.62 88 ASP A N 1
ATOM 666 C CA . ASP A 1 88 ? 1.366 45.568 -3.405 1.00 55.62 88 ASP A CA 1
ATOM 667 C C . ASP A 1 88 ? 1.266 45.644 -1.869 1.00 55.62 88 ASP A C 1
ATOM 669 O O . ASP A 1 88 ? 1.114 46.719 -1.283 1.00 55.62 88 ASP A O 1
ATOM 673 N N . THR A 1 89 ? 1.466 44.524 -1.170 1.00 46.06 89 THR A N 1
ATOM 674 C CA . THR A 1 89 ? 1.839 44.564 0.251 1.00 46.06 89 THR A CA 1
ATOM 675 C C . THR A 1 89 ? 3.352 44.493 0.388 1.00 46.06 89 THR A C 1
ATOM 677 O O . THR A 1 89 ? 3.938 43.451 0.691 1.00 46.06 89 THR A O 1
ATOM 680 N N . SER A 1 90 ? 3.997 45.641 0.200 1.00 53.44 90 SER A N 1
ATOM 681 C CA . SER A 1 90 ? 5.357 45.895 0.664 1.00 53.44 90 SER A CA 1
ATOM 682 C C . SER A 1 90 ? 5.409 45.805 2.195 1.00 53.44 90 SER A C 1
ATOM 684 O O . SER A 1 90 ? 5.262 46.809 2.894 1.00 53.44 90 SER A O 1
ATOM 686 N N . THR A 1 91 ? 5.622 44.598 2.726 1.00 49.62 91 THR A N 1
ATOM 687 C CA . THR A 1 91 ? 5.923 44.395 4.148 1.00 49.62 91 THR A CA 1
ATOM 688 C C . THR A 1 91 ? 7.429 44.347 4.331 1.00 49.62 91 THR A C 1
ATOM 690 O O . THR A 1 91 ? 8.104 43.335 4.169 1.00 49.62 91 THR A O 1
ATOM 693 N N . ASN A 1 92 ? 7.935 45.530 4.643 1.00 55.50 92 ASN A N 1
ATOM 694 C CA . ASN A 1 92 ? 9.280 45.828 5.076 1.00 55.50 92 ASN A CA 1
ATOM 695 C C . ASN A 1 92 ? 9.502 45.242 6.485 1.00 55.50 92 ASN A C 1
ATOM 697 O O . ASN A 1 92 ? 9.120 45.871 7.468 1.00 55.50 92 ASN A O 1
ATOM 701 N N . ASN A 1 93 ? 10.112 44.058 6.587 1.00 51.34 93 ASN A N 1
ATOM 702 C CA . ASN A 1 93 ? 10.650 43.531 7.844 1.00 51.34 93 ASN A CA 1
ATOM 703 C C . ASN A 1 93 ? 12.175 43.437 7.750 1.00 51.34 93 ASN A C 1
ATOM 705 O O . ASN A 1 93 ? 12.761 42.416 7.403 1.00 51.34 93 ASN A O 1
ATOM 709 N N . SER A 1 94 ? 12.797 44.569 8.069 1.00 53.66 94 SER A N 1
ATOM 710 C CA . SER A 1 94 ? 14.193 44.683 8.468 1.00 53.66 94 SER A CA 1
ATOM 711 C C . SER A 1 94 ? 14.322 44.250 9.925 1.00 53.66 94 SER A C 1
ATOM 713 O O . SER A 1 94 ? 13.800 44.946 10.790 1.00 53.66 94 SER A O 1
ATOM 715 N N . SER A 1 95 ? 15.020 43.149 10.192 1.00 48.41 95 SER A N 1
ATOM 716 C CA . SER A 1 95 ? 15.719 42.800 11.446 1.00 48.41 95 SER A CA 1
ATOM 717 C C . SER A 1 95 ? 16.452 41.490 11.139 1.00 48.41 95 SER A C 1
ATOM 719 O O . SER A 1 95 ? 15.805 40.471 10.944 1.00 48.41 95 SER A O 1
ATOM 721 N N . ASP A 1 96 ? 17.707 41.536 10.705 1.00 56.72 96 ASP A N 1
ATOM 722 C CA . ASP A 1 96 ? 18.885 41.583 11.578 1.00 56.72 96 ASP A CA 1
ATOM 723 C C . ASP A 1 96 ? 19.060 40.276 12.370 1.00 56.72 96 ASP A C 1
ATOM 725 O O . ASP A 1 96 ? 18.103 39.739 12.918 1.00 56.72 96 ASP A O 1
ATOM 729 N N . GLU A 1 97 ? 20.314 39.829 12.424 1.00 52.81 97 GLU A N 1
ATOM 730 C CA . GLU A 1 97 ? 20.860 38.727 13.227 1.00 52.81 97 GLU A CA 1
ATOM 731 C C . GLU A 1 97 ? 21.142 37.363 12.542 1.00 52.81 97 GLU A C 1
ATOM 733 O O . GLU A 1 97 ? 20.275 36.543 12.255 1.00 52.81 97 GLU A O 1
ATOM 738 N N . LEU A 1 98 ? 22.462 37.129 12.432 1.00 50.41 98 LEU A N 1
ATOM 739 C CA . LEU A 1 98 ? 23.203 35.857 12.422 1.00 50.41 98 LEU A CA 1
ATOM 740 C C . LEU A 1 98 ? 23.424 35.152 11.077 1.00 50.41 98 LEU A C 1
ATOM 742 O O . LEU A 1 98 ? 22.940 34.062 10.787 1.00 50.41 98 LEU A O 1
ATOM 746 N N . SER A 1 99 ? 24.344 35.749 10.319 1.00 54.78 99 SER A N 1
ATOM 747 C CA . SER A 1 99 ? 25.244 35.025 9.423 1.00 54.78 99 SER A CA 1
ATOM 748 C C . SER A 1 99 ? 26.253 34.196 10.234 1.00 54.78 99 SER A C 1
ATOM 750 O O . SER A 1 99 ? 27.382 34.623 10.464 1.00 54.78 99 SER A O 1
ATOM 752 N N . ASP A 1 100 ? 25.864 32.991 10.649 1.00 52.09 100 ASP A N 1
ATOM 753 C CA . ASP A 1 100 ? 26.837 31.971 11.048 1.00 52.09 100 ASP A CA 1
ATOM 754 C C . ASP A 1 100 ? 27.324 31.228 9.795 1.00 52.09 100 ASP A C 1
ATOM 756 O O . ASP A 1 100 ? 26.770 30.224 9.348 1.00 52.09 100 ASP A O 1
ATOM 760 N N . GLU A 1 101 ? 28.398 31.765 9.207 1.00 50.75 101 GLU A N 1
ATOM 761 C CA . GLU A 1 101 ? 29.285 31.039 8.300 1.00 50.75 101 GLU A CA 1
ATOM 762 C C . GLU A 1 101 ? 29.798 29.762 8.996 1.00 50.75 101 GLU A C 1
ATOM 764 O O . GLU A 1 101 ? 30.836 29.769 9.669 1.00 50.75 101 GLU A O 1
ATOM 769 N N . MET A 1 102 ? 29.143 28.618 8.786 1.00 47.88 102 MET A N 1
ATOM 770 C CA . MET A 1 102 ? 29.794 27.328 9.014 1.00 47.88 102 MET A CA 1
ATOM 771 C C . MET A 1 102 ? 30.867 27.111 7.943 1.00 47.88 102 MET A C 1
ATOM 773 O O . MET A 1 102 ? 30.661 26.470 6.914 1.00 47.88 102 MET A O 1
ATOM 777 N N . LYS A 1 103 ? 32.069 27.627 8.216 1.00 53.59 103 LYS A N 1
ATOM 778 C CA . LYS A 1 103 ? 33.317 27.135 7.625 1.00 53.59 103 LYS A CA 1
ATOM 779 C C . LYS A 1 103 ? 33.480 25.667 8.004 1.00 53.59 103 LYS A C 1
ATOM 781 O O . LYS A 1 103 ? 34.037 25.352 9.057 1.00 53.59 103 LYS A O 1
ATOM 786 N N . ILE A 1 104 ? 33.053 24.773 7.119 1.00 53.62 104 ILE A N 1
ATOM 787 C CA . ILE A 1 104 ? 33.476 23.374 7.134 1.00 53.62 104 ILE A CA 1
ATOM 788 C C . ILE A 1 104 ? 34.986 23.378 6.876 1.00 53.62 104 ILE A C 1
ATOM 790 O O . ILE A 1 104 ? 35.465 23.475 5.747 1.00 53.62 104 ILE A O 1
ATOM 794 N N . ARG A 1 105 ? 35.763 23.365 7.962 1.00 47.97 105 ARG A N 1
ATOM 795 C CA . ARG A 1 105 ? 37.192 23.082 7.904 1.00 47.97 105 ARG A CA 1
ATOM 796 C C . ARG A 1 105 ? 37.330 21.629 7.471 1.00 47.97 105 ARG A C 1
ATOM 798 O O . ARG A 1 105 ? 36.992 20.732 8.238 1.00 47.97 105 ARG A O 1
ATOM 805 N N . ASN A 1 106 ? 37.887 21.421 6.281 1.00 50.94 106 ASN A N 1
ATOM 806 C CA . ASN A 1 106 ? 38.600 20.197 5.939 1.00 50.94 106 ASN A CA 1
ATOM 807 C C . ASN A 1 106 ? 39.673 19.953 7.009 1.00 50.94 106 ASN A C 1
ATOM 809 O O . ASN A 1 106 ? 40.790 20.467 6.923 1.00 50.94 106 ASN A O 1
ATOM 813 N N . MET A 1 107 ? 39.328 19.184 8.038 1.00 51.81 107 MET A N 1
ATOM 814 C CA . MET A 1 107 ? 40.310 18.502 8.861 1.00 51.81 107 MET A CA 1
ATOM 815 C C . MET A 1 107 ? 40.795 17.296 8.064 1.00 51.81 107 MET A C 1
ATOM 817 O O . MET A 1 107 ? 40.305 16.183 8.221 1.00 51.81 107 MET A O 1
ATOM 821 N N . ASN A 1 108 ? 41.790 17.539 7.210 1.00 49.59 108 ASN A N 1
ATOM 822 C CA . ASN A 1 108 ? 42.771 16.514 6.887 1.00 49.59 108 ASN A CA 1
ATOM 823 C C . ASN A 1 108 ? 43.489 16.186 8.199 1.00 49.59 108 ASN A C 1
ATOM 825 O O . ASN A 1 108 ? 44.453 16.848 8.584 1.00 49.59 108 ASN A O 1
ATOM 829 N N . GLY A 1 109 ? 42.922 15.226 8.927 1.00 46.16 109 GLY A N 1
ATOM 830 C CA . GLY A 1 109 ? 43.523 14.591 10.084 1.00 46.16 109 GLY A CA 1
ATOM 831 C C . GLY A 1 109 ? 44.719 13.781 9.622 1.00 46.16 109 GLY A C 1
ATOM 832 O O . GLY A 1 109 ? 44.603 12.595 9.329 1.00 46.16 109 GLY A O 1
ATOM 833 N N . ASP A 1 110 ? 45.842 14.482 9.545 1.00 48.28 110 ASP A N 1
ATOM 834 C CA . ASP A 1 110 ? 47.205 13.979 9.544 1.00 48.28 110 ASP A CA 1
ATOM 835 C C . ASP A 1 110 ? 47.367 13.070 10.775 1.00 48.28 110 ASP A C 1
ATOM 837 O O . ASP A 1 110 ? 47.681 13.502 11.887 1.00 48.28 110 ASP A O 1
ATOM 841 N N . THR A 1 111 ? 47.006 11.797 10.610 1.00 50.62 111 THR A N 1
ATOM 842 C CA . THR A 1 111 ? 47.255 10.764 11.609 1.00 50.62 111 THR A CA 1
ATOM 843 C C . THR A 1 111 ? 48.715 10.390 11.471 1.00 50.62 111 THR A C 1
ATOM 845 O O . THR A 1 111 ? 49.116 9.546 10.679 1.00 50.62 111 THR A O 1
ATOM 848 N N . ASN A 1 112 ? 49.499 11.124 12.250 1.00 49.47 112 ASN A N 1
ATOM 849 C CA . ASN A 1 112 ? 50.873 10.865 12.619 1.00 49.47 112 ASN A CA 1
ATOM 850 C C . ASN A 1 112 ? 51.052 9.361 12.912 1.00 49.47 112 ASN A C 1
ATOM 852 O O . ASN A 1 112 ? 50.658 8.876 13.974 1.00 49.47 112 ASN A O 1
ATOM 856 N N . ILE A 1 113 ? 51.601 8.629 11.938 1.00 50.84 113 ILE A N 1
ATOM 857 C CA . ILE A 1 113 ? 52.065 7.247 12.078 1.00 50.84 113 ILE A CA 1
ATOM 858 C C . ILE A 1 113 ? 53.293 7.319 12.983 1.00 50.84 113 ILE A C 1
ATOM 860 O O . ILE A 1 113 ? 54.423 7.517 12.540 1.00 50.84 113 ILE A O 1
ATOM 864 N N . GLY A 1 114 ? 53.023 7.267 14.285 1.00 49.50 114 GLY A N 1
ATOM 865 C CA . GLY A 1 114 ? 54.022 7.117 15.322 1.00 49.50 114 GLY A CA 1
ATOM 866 C C . GLY A 1 114 ? 54.588 5.710 15.260 1.00 49.50 114 GLY A C 1
ATOM 867 O O . GLY A 1 114 ? 53.944 4.762 15.700 1.00 49.50 114 GLY A O 1
ATOM 868 N N . ASP A 1 115 ? 55.785 5.635 14.693 1.00 57.25 115 ASP A N 1
ATOM 869 C CA . ASP A 1 115 ? 56.822 4.629 14.904 1.00 57.25 115 ASP A CA 1
ATOM 870 C C . ASP A 1 115 ? 56.683 3.980 16.296 1.00 57.25 115 ASP A C 1
ATOM 872 O O . ASP A 1 115 ? 57.046 4.563 17.320 1.00 57.25 115 ASP A O 1
ATOM 876 N N . SER A 1 116 ? 56.040 2.816 16.338 1.00 55.56 116 SER A N 1
ATOM 877 C CA . SER A 1 116 ? 55.944 1.964 17.520 1.00 55.56 116 SER A CA 1
ATOM 878 C C . SER A 1 116 ? 56.475 0.608 17.099 1.00 55.56 116 SER A C 1
ATOM 880 O O . SER A 1 116 ? 55.963 -0.017 16.169 1.00 55.56 116 SER A O 1
ATOM 882 N N . GLU A 1 117 ? 57.576 0.242 17.739 1.00 61.75 117 GLU A N 1
ATOM 883 C CA . GLU A 1 117 ? 58.360 -0.959 17.502 1.00 61.75 117 GLU A CA 1
ATOM 884 C C . GLU A 1 117 ? 57.473 -2.220 17.528 1.00 61.75 117 GLU A C 1
ATOM 886 O O . GLU A 1 117 ? 56.507 -2.282 18.294 1.00 61.75 117 GLU A O 1
ATOM 891 N N . PRO A 1 118 ? 57.767 -3.233 16.693 1.00 59.94 118 PRO A N 1
ATOM 892 C CA . PRO A 1 118 ? 57.026 -4.482 16.712 1.00 59.94 118 PRO A CA 1
ATOM 893 C C . PRO A 1 118 ? 57.424 -5.280 17.957 1.00 59.94 118 PRO A C 1
ATOM 895 O O . PRO A 1 118 ? 58.481 -5.910 17.982 1.00 59.94 118 PRO A O 1
ATOM 898 N N . ASP A 1 119 ? 56.568 -5.271 18.978 1.00 51.66 119 ASP A N 1
ATOM 899 C CA . ASP A 1 119 ? 56.638 -6.266 20.043 1.00 51.66 119 ASP A CA 1
ATOM 900 C C . ASP A 1 119 ? 56.170 -7.615 19.485 1.00 51.66 119 ASP A C 1
ATOM 902 O O . ASP A 1 119 ? 54.986 -7.887 19.267 1.00 51.66 119 ASP A O 1
ATOM 906 N N . ASP A 1 120 ? 57.178 -8.438 19.222 1.00 57.19 120 ASP A N 1
ATOM 907 C CA . ASP A 1 120 ? 57.143 -9.883 19.094 1.00 5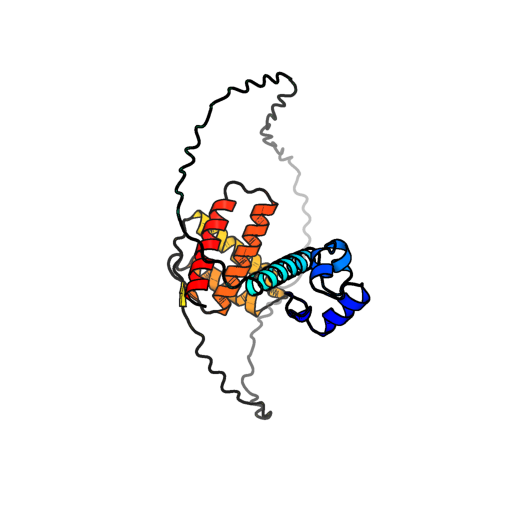7.19 120 ASP A CA 1
ATOM 908 C C . ASP A 1 120 ? 56.408 -10.502 20.293 1.00 57.19 120 ASP A C 1
ATOM 910 O O . ASP A 1 120 ? 56.976 -10.720 21.361 1.00 57.19 120 ASP A O 1
ATOM 914 N N . ASN A 1 121 ? 55.120 -10.781 20.107 1.00 50.78 121 ASN A N 1
ATOM 915 C CA . ASN A 1 121 ? 54.407 -11.783 20.885 1.00 50.78 121 ASN A CA 1
ATOM 916 C C . ASN A 1 121 ? 53.875 -12.841 19.928 1.00 50.78 121 ASN A C 1
ATOM 918 O O . ASN A 1 121 ? 52.702 -12.896 19.561 1.00 50.78 121 ASN A O 1
ATOM 922 N N . THR A 1 122 ? 54.814 -13.694 19.539 1.00 57.47 122 THR A N 1
ATOM 923 C CA . THR A 1 122 ? 54.575 -15.087 19.196 1.00 57.47 122 THR A CA 1
ATOM 924 C C . THR A 1 122 ? 53.713 -15.735 20.289 1.00 57.47 122 THR A C 1
ATOM 926 O O . THR A 1 122 ? 54.198 -16.016 21.385 1.00 57.47 122 THR A O 1
ATOM 929 N N . MET A 1 123 ? 52.433 -15.976 20.007 1.00 56.00 123 MET A N 1
ATOM 930 C CA . MET A 1 123 ? 51.654 -16.973 20.736 1.00 56.00 123 MET A CA 1
ATOM 931 C C . MET A 1 123 ? 50.928 -17.845 19.717 1.00 56.00 123 MET A C 1
ATOM 933 O O . MET A 1 123 ? 49.948 -17.440 19.095 1.00 56.00 123 MET A O 1
ATOM 937 N N . GLU A 1 124 ? 51.554 -19.002 19.507 1.00 55.59 124 GLU A N 1
ATOM 938 C CA . GLU A 1 124 ? 51.010 -20.200 18.885 1.00 55.59 124 GLU A CA 1
ATOM 939 C C . GLU A 1 124 ? 49.683 -20.616 19.535 1.00 55.59 124 GLU A C 1
ATOM 941 O O . GLU A 1 124 ? 49.393 -20.282 20.685 1.00 55.59 124 GLU A O 1
ATOM 946 N N . ASP A 1 125 ? 48.964 -21.431 18.768 1.00 56.75 125 ASP A N 1
ATOM 947 C CA . ASP A 1 125 ? 47.839 -22.275 19.157 1.00 56.75 125 ASP A CA 1
ATOM 948 C C . ASP A 1 125 ? 46.483 -21.586 19.275 1.00 56.75 125 ASP A C 1
ATOM 950 O O . ASP A 1 125 ? 46.088 -21.075 20.323 1.00 56.75 125 ASP A O 1
ATOM 954 N N . THR A 1 126 ? 45.694 -21.695 18.202 1.00 50.91 126 THR A N 1
ATOM 955 C CA . THR A 1 126 ? 44.285 -22.078 18.364 1.00 50.91 126 THR A CA 1
ATOM 956 C C . THR A 1 126 ? 43.720 -22.684 17.079 1.00 50.91 126 THR A C 1
ATOM 958 O O . THR A 1 126 ? 43.419 -21.992 16.113 1.00 50.91 126 THR A O 1
ATOM 961 N N . ASP A 1 127 ? 43.627 -24.011 17.137 1.00 47.94 127 ASP A N 1
ATOM 962 C CA . ASP A 1 127 ? 42.503 -24.844 16.714 1.00 47.94 127 ASP A CA 1
ATOM 963 C C . ASP A 1 127 ? 42.114 -24.867 15.230 1.00 47.94 127 ASP A C 1
ATOM 965 O O . ASP A 1 127 ?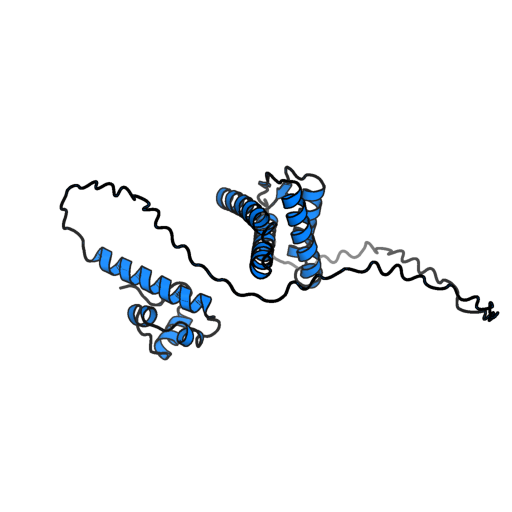 41.332 -24.069 14.720 1.00 47.94 127 ASP A O 1
ATOM 969 N N . GLU A 1 128 ? 42.691 -25.884 14.585 1.00 59.84 128 GLU A N 1
ATOM 970 C CA . GLU A 1 128 ? 42.052 -26.850 13.685 1.00 59.84 128 GLU A CA 1
ATOM 971 C C . GLU A 1 128 ? 40.659 -26.477 13.153 1.00 59.84 128 GLU A C 1
ATOM 973 O O . GLU A 1 128 ? 39.636 -26.530 13.837 1.00 59.84 128 GLU A O 1
ATOM 978 N N . GLU A 1 129 ? 40.644 -26.196 11.852 1.00 53.97 129 GLU A N 1
ATOM 979 C CA . GLU A 1 129 ? 39.461 -26.175 11.010 1.00 53.97 129 GLU A CA 1
ATOM 980 C C . GLU A 1 129 ? 38.768 -27.551 11.017 1.00 53.97 129 GLU A C 1
ATOM 982 O O . GLU A 1 129 ? 39.181 -28.476 10.317 1.00 53.97 129 GLU A O 1
ATOM 987 N N . GLU A 1 130 ? 37.670 -27.693 11.763 1.00 50.66 130 GLU A N 1
ATOM 988 C CA . GLU A 1 130 ? 36.664 -28.706 11.442 1.00 50.66 130 GLU A CA 1
ATOM 989 C C . GLU A 1 130 ? 35.744 -28.160 10.339 1.00 50.66 130 GLU A C 1
ATOM 991 O O . GLU A 1 130 ? 34.739 -27.487 10.588 1.00 50.66 130 GLU A O 1
ATOM 996 N N . GLU A 1 131 ? 36.096 -28.476 9.088 1.00 48.69 131 GLU A N 1
ATOM 997 C CA . GLU A 1 131 ? 35.173 -28.480 7.951 1.00 48.69 131 GLU A CA 1
ATOM 998 C C . GLU A 1 131 ? 33.974 -29.387 8.277 1.00 48.69 131 GLU A C 1
ATOM 1000 O O . GLU A 1 131 ? 33.970 -30.594 8.022 1.00 48.69 131 GLU A O 1
ATOM 1005 N N . THR A 1 132 ? 32.902 -28.805 8.809 1.00 44.44 132 THR A N 1
ATOM 1006 C CA . THR A 1 132 ? 31.594 -29.464 8.809 1.00 44.44 132 THR A CA 1
ATOM 1007 C C . THR A 1 132 ? 30.978 -29.308 7.425 1.00 44.44 132 THR A C 1
ATOM 1009 O O . THR A 1 132 ? 30.181 -28.417 7.138 1.00 44.44 132 THR A O 1
ATOM 1012 N N . VAL A 1 133 ? 31.370 -30.216 6.531 1.00 48.22 133 VAL A N 1
ATOM 1013 C CA . VAL A 1 133 ? 30.655 -30.484 5.285 1.00 48.22 133 VAL A CA 1
ATOM 1014 C C . VAL A 1 133 ? 29.265 -31.008 5.657 1.00 48.22 133 VAL A C 1
ATOM 1016 O O . VAL A 1 133 ? 29.063 -32.200 5.877 1.00 48.22 133 VAL A O 1
ATOM 1019 N N . PHE A 1 134 ? 28.288 -30.106 5.745 1.00 39.06 134 PHE A N 1
ATOM 1020 C CA . PHE A 1 134 ? 26.871 -30.456 5.761 1.00 39.06 134 PHE A CA 1
ATOM 1021 C C . PHE A 1 134 ? 26.487 -30.945 4.356 1.00 39.06 134 PHE A C 1
ATOM 1023 O O . PHE A 1 134 ? 25.942 -30.211 3.534 1.00 39.06 134 PHE A O 1
ATOM 1030 N N . THR A 1 135 ? 26.801 -32.204 4.041 1.00 44.78 135 THR A N 1
ATOM 1031 C CA . THR A 1 135 ? 26.039 -32.924 3.019 1.00 44.78 135 THR A CA 1
ATOM 1032 C C . THR A 1 135 ? 24.697 -33.266 3.636 1.00 44.78 135 THR A C 1
ATOM 1034 O O . THR A 1 135 ? 24.573 -34.285 4.315 1.00 44.78 135 THR A O 1
ATOM 1037 N N . ASP A 1 136 ? 23.704 -32.410 3.401 1.00 41.94 136 ASP A N 1
ATOM 1038 C CA . ASP A 1 136 ? 22.302 -32.775 3.566 1.00 41.94 136 ASP A CA 1
ATOM 1039 C C . ASP A 1 136 ? 21.999 -33.924 2.598 1.00 41.94 136 ASP A C 1
ATOM 1041 O O . ASP A 1 136 ? 21.640 -33.755 1.431 1.00 41.94 136 ASP A O 1
ATOM 1045 N N . VAL A 1 137 ? 22.203 -35.135 3.110 1.00 45.62 137 VAL A N 1
ATOM 1046 C CA . VAL A 1 137 ? 21.586 -36.356 2.622 1.00 45.62 137 VAL A CA 1
ATOM 1047 C C . VAL A 1 137 ? 20.099 -36.182 2.894 1.00 45.62 137 VAL A C 1
ATOM 1049 O O . VAL A 1 137 ? 19.603 -36.451 3.985 1.00 45.62 137 VAL A O 1
ATOM 1052 N N . ILE A 1 138 ? 19.389 -35.652 1.903 1.00 44.44 138 ILE A N 1
ATOM 1053 C CA . ILE A 1 138 ? 17.934 -35.679 1.884 1.00 44.44 138 ILE A CA 1
ATOM 1054 C C . ILE A 1 138 ? 17.549 -37.150 1.714 1.00 44.44 138 ILE A C 1
ATOM 1056 O O . ILE A 1 138 ? 17.534 -37.674 0.597 1.00 44.44 138 ILE A O 1
ATOM 1060 N N . ASP A 1 139 ? 17.274 -37.809 2.842 1.00 40.38 139 ASP A N 1
ATOM 1061 C CA . ASP A 1 139 ? 16.572 -39.088 2.916 1.00 40.38 139 ASP A CA 1
ATOM 1062 C C . ASP A 1 139 ? 15.207 -38.923 2.238 1.00 40.38 139 ASP A C 1
ATOM 1064 O O . ASP A 1 139 ? 14.196 -38.510 2.810 1.00 40.38 139 ASP A O 1
ATOM 1068 N N . THR A 1 140 ? 15.212 -39.218 0.948 1.00 49.69 140 THR A N 1
ATOM 1069 C CA . THR A 1 140 ? 14.037 -39.427 0.123 1.00 49.69 140 THR A CA 1
ATOM 1070 C C . THR A 1 140 ? 13.591 -40.855 0.369 1.00 49.69 140 THR A C 1
ATOM 1072 O O . THR A 1 140 ? 14.010 -41.737 -0.358 1.00 49.69 140 THR A O 1
ATOM 1075 N N . ASP A 1 141 ? 12.821 -41.085 1.437 1.00 49.47 141 ASP A N 1
ATOM 1076 C CA . ASP A 1 141 ? 11.840 -42.179 1.536 1.00 49.47 141 ASP A CA 1
ATOM 1077 C C . ASP A 1 141 ? 11.210 -42.242 2.938 1.00 49.47 141 ASP A C 1
ATOM 1079 O O . ASP A 1 141 ? 11.696 -42.962 3.797 1.00 49.47 141 ASP A O 1
ATOM 1083 N N . VAL A 1 142 ? 10.075 -41.561 3.155 1.00 46.22 142 VAL A N 1
ATOM 1084 C CA . VAL A 1 142 ? 8.890 -42.169 3.801 1.00 46.22 142 VAL A CA 1
ATOM 1085 C C . VAL A 1 142 ? 7.641 -41.448 3.294 1.00 46.22 142 VAL A C 1
ATOM 1087 O O . VAL A 1 142 ? 7.201 -40.419 3.805 1.00 46.22 142 VAL A O 1
ATOM 1090 N N . ILE A 1 143 ? 7.030 -42.060 2.288 1.00 50.31 143 ILE A N 1
ATOM 1091 C CA . ILE A 1 143 ? 5.642 -41.852 1.896 1.00 50.31 143 ILE A CA 1
ATOM 1092 C C . ILE A 1 143 ? 4.761 -42.313 3.069 1.00 50.31 143 ILE A C 1
ATOM 1094 O O . ILE A 1 143 ? 4.518 -43.505 3.244 1.00 50.31 143 ILE A O 1
ATOM 1098 N N . SER A 1 144 ? 4.276 -41.376 3.888 1.00 44.06 144 SER A N 1
ATOM 1099 C CA . SER A 1 144 ? 3.176 -41.625 4.828 1.00 44.06 144 SER A CA 1
ATOM 1100 C C . SER A 1 144 ? 1.880 -41.078 4.240 1.00 44.06 144 SER A C 1
ATOM 1102 O O . SER A 1 144 ? 1.405 -39.989 4.552 1.00 44.06 144 SER A O 1
ATOM 1104 N N . THR A 1 145 ? 1.305 -41.861 3.332 1.00 52.09 145 THR A N 1
ATOM 1105 C CA . THR A 1 145 ? -0.078 -41.723 2.882 1.00 52.09 145 THR A CA 1
ATOM 1106 C C . THR A 1 145 ? -1.013 -42.140 4.014 1.00 52.09 145 THR A C 1
ATOM 1108 O O . THR A 1 145 ? -1.259 -43.337 4.180 1.00 52.09 145 THR A O 1
ATOM 1111 N N . ARG A 1 146 ? -1.550 -41.187 4.786 1.00 45.09 146 ARG A N 1
ATOM 1112 C CA . ARG A 1 146 ? -2.862 -41.320 5.455 1.00 45.09 146 ARG A CA 1
ATOM 1113 C C . ARG A 1 146 ? -3.251 -40.050 6.204 1.00 45.09 146 ARG A C 1
ATOM 1115 O O . ARG A 1 146 ? -2.797 -39.800 7.313 1.00 45.09 146 ARG A O 1
ATOM 1122 N N . GLY A 1 147 ? -4.184 -39.318 5.616 1.00 38.22 147 GLY A N 1
ATOM 1123 C CA . GLY A 1 147 ? -4.903 -38.241 6.280 1.00 38.22 147 GLY A CA 1
ATOM 1124 C C . GLY A 1 147 ? -5.796 -37.552 5.271 1.00 38.22 147 GLY A C 1
ATOM 1125 O O . GLY A 1 147 ? -5.347 -36.664 4.565 1.00 38.22 147 GLY A O 1
ATOM 1126 N N . ALA A 1 148 ? -7.029 -38.036 5.148 1.00 51.56 148 ALA A N 1
ATOM 1127 C CA . ALA A 1 148 ? -8.067 -37.400 4.358 1.00 51.56 148 ALA A CA 1
ATOM 1128 C C . ALA A 1 148 ? -8.245 -35.944 4.812 1.00 51.56 148 ALA A C 1
ATOM 1130 O O . ALA A 1 148 ? -8.667 -35.697 5.940 1.00 51.56 148 ALA A O 1
ATOM 1131 N N . SER A 1 149 ? -7.940 -35.001 3.934 1.00 39.75 149 SER A N 1
ATOM 1132 C CA . SER A 1 149 ? -8.343 -33.610 4.076 1.00 39.75 149 SER A CA 1
ATOM 1133 C C . SER A 1 149 ? -8.840 -33.147 2.720 1.00 39.75 149 SER A C 1
ATOM 1135 O O . SER A 1 149 ? -8.087 -33.187 1.749 1.00 39.75 149 SER A O 1
ATOM 1137 N N . ASP A 1 150 ? -10.130 -32.819 2.697 1.00 44.22 150 ASP A N 1
ATOM 1138 C CA . ASP A 1 150 ? -10.858 -32.076 1.673 1.00 44.22 150 ASP A CA 1
ATOM 1139 C C . ASP A 1 150 ? -9.978 -31.515 0.558 1.00 44.22 150 ASP A C 1
ATOM 1141 O O . ASP A 1 150 ? -9.323 -30.482 0.707 1.00 44.22 150 ASP A O 1
ATOM 1145 N N . ILE A 1 151 ? -10.032 -32.177 -0.594 1.00 43.28 151 ILE A N 1
ATOM 1146 C CA . ILE A 1 151 ? -9.660 -31.563 -1.860 1.00 43.28 151 ILE A CA 1
ATOM 1147 C C . ILE A 1 151 ? -10.800 -30.593 -2.167 1.00 43.28 151 ILE A C 1
ATOM 1149 O O . ILE A 1 151 ? -11.776 -30.938 -2.828 1.00 43.28 151 ILE A O 1
ATOM 1153 N N . ARG A 1 152 ? -10.716 -29.387 -1.601 1.00 43.78 152 ARG A N 1
ATOM 1154 C CA . ARG A 1 152 ? -11.363 -28.235 -2.216 1.00 43.78 152 ARG A CA 1
ATOM 1155 C C . ARG A 1 152 ? -10.692 -28.094 -3.572 1.00 43.78 152 ARG A C 1
ATOM 1157 O O . ARG A 1 152 ? -9.482 -27.896 -3.630 1.00 43.78 152 ARG A O 1
ATOM 1164 N N . GLU A 1 153 ? -11.461 -28.267 -4.637 1.00 44.25 153 GLU A N 1
ATOM 1165 C CA . GLU A 1 153 ? -11.100 -27.752 -5.952 1.00 44.25 153 GLU A CA 1
ATOM 1166 C C . GLU A 1 153 ? -10.970 -26.236 -5.779 1.00 44.25 153 GLU A C 1
ATOM 1168 O O . GLU A 1 153 ? -11.955 -25.500 -5.796 1.00 44.25 153 GLU A O 1
ATOM 1173 N N . VAL A 1 154 ? -9.764 -25.787 -5.432 1.00 43.88 154 VAL A N 1
ATOM 1174 C CA . VAL A 1 154 ? -9.415 -24.380 -5.494 1.00 43.88 154 VAL A CA 1
ATOM 1175 C C . VAL A 1 154 ? -9.246 -24.115 -6.979 1.00 43.88 154 VAL A C 1
ATOM 1177 O O . VAL A 1 154 ? -8.369 -24.687 -7.626 1.00 43.88 154 VAL A O 1
ATOM 1180 N N . ASP A 1 155 ? -10.180 -23.352 -7.529 1.00 45.47 155 ASP A N 1
ATOM 1181 C CA . ASP A 1 155 ? -10.125 -22.815 -8.883 1.00 45.47 155 ASP A CA 1
ATOM 1182 C C . ASP A 1 155 ? -8.983 -21.778 -8.919 1.00 45.47 155 ASP A C 1
ATOM 1184 O O . ASP A 1 155 ? -9.194 -20.571 -8.861 1.00 45.47 155 ASP A O 1
ATOM 1188 N N . ASP A 1 156 ? -7.745 -22.284 -8.862 1.00 51.62 156 ASP A N 1
ATOM 1189 C CA . ASP A 1 156 ? -6.472 -21.558 -8.749 1.00 51.62 156 ASP A CA 1
ATOM 1190 C C . ASP A 1 156 ? -5.949 -21.147 -10.135 1.00 51.62 156 ASP A C 1
ATOM 1192 O O . ASP A 1 156 ? -4.746 -21.180 -10.413 1.00 51.62 156 ASP A O 1
ATOM 1196 N N . SER A 1 157 ? -6.829 -20.737 -11.051 1.00 62.44 157 SER A N 1
ATOM 1197 C CA . SER A 1 157 ? -6.358 -19.888 -12.142 1.00 62.44 157 SER A CA 1
ATOM 1198 C C . SER A 1 157 ? -6.095 -18.506 -11.548 1.00 62.44 157 SER A C 1
ATOM 1200 O O . SER A 1 157 ? -6.932 -17.615 -11.668 1.00 62.44 157 SER A O 1
ATOM 1202 N N . GLU A 1 158 ? -4.969 -18.353 -10.838 1.00 80.44 158 GLU A N 1
ATOM 1203 C CA . GLU A 1 158 ? -4.491 -17.046 -10.392 1.00 80.44 158 GLU A CA 1
ATOM 1204 C C . GLU A 1 158 ? -4.509 -16.124 -11.608 1.00 80.44 158 GLU A C 1
ATOM 1206 O O . GLU A 1 158 ? -3.783 -16.344 -12.578 1.00 80.44 158 GLU A O 1
ATOM 1211 N N . GLU A 1 159 ? -5.401 -15.138 -11.597 1.00 91.88 159 GLU A N 1
ATOM 1212 C CA . GLU A 1 159 ? -5.469 -14.157 -12.665 1.00 91.88 159 GLU A CA 1
ATOM 1213 C C . GLU A 1 159 ? -4.125 -13.427 -12.720 1.00 91.88 159 GLU A C 1
ATOM 1215 O O . GLU A 1 159 ? -3.658 -12.846 -11.734 1.00 91.88 159 GLU A O 1
ATOM 1220 N N . VAL A 1 160 ? -3.479 -13.529 -13.879 1.00 95.56 160 VAL A N 1
ATOM 1221 C CA . VAL A 1 160 ? -2.174 -12.937 -14.143 1.00 95.56 160 VAL A CA 1
ATOM 1222 C C . VAL A 1 160 ? -2.366 -11.713 -15.028 1.00 95.56 160 VAL A C 1
ATOM 1224 O O . VAL A 1 160 ? -3.008 -11.786 -16.076 1.00 95.56 160 VAL A O 1
ATOM 1227 N N . TYR A 1 161 ? -1.758 -10.602 -14.634 1.00 96.31 161 TYR A N 1
ATOM 1228 C CA . TYR A 1 161 ? -1.814 -9.319 -15.321 1.00 96.31 161 TYR A CA 1
ATOM 1229 C C . TYR A 1 161 ? -0.410 -8.877 -15.746 1.00 96.31 161 TYR A C 1
ATOM 1231 O O . TYR A 1 161 ? 0.589 -9.207 -15.107 1.00 96.31 161 TYR A O 1
ATOM 1239 N N . SER A 1 162 ? -0.332 -8.109 -16.831 1.00 96.81 162 SER A N 1
ATOM 1240 C CA . SER A 1 162 ? 0.906 -7.462 -17.274 1.00 96.81 162 SER A CA 1
ATOM 1241 C C . SER A 1 162 ? 0.888 -6.012 -16.804 1.00 96.81 162 SER A C 1
ATOM 1243 O O . SER A 1 162 ? 0.138 -5.206 -17.352 1.00 96.81 162 SER A O 1
ATOM 1245 N N . LEU A 1 163 ? 1.690 -5.691 -15.793 1.00 97.19 163 LEU A N 1
ATOM 1246 C CA . LEU A 1 163 ? 1.825 -4.347 -15.244 1.00 97.19 163 LEU A CA 1
ATOM 1247 C C . LEU A 1 163 ? 2.949 -3.612 -15.976 1.00 97.19 163 LEU A C 1
ATOM 1249 O O . LEU A 1 163 ? 4.105 -4.028 -15.914 1.00 97.19 163 LEU A O 1
ATOM 1253 N N . ASN A 1 164 ? 2.596 -2.530 -16.668 1.00 97.06 164 ASN A N 1
ATOM 1254 C CA . ASN A 1 164 ? 3.545 -1.656 -17.354 1.00 97.06 164 ASN A CA 1
ATOM 1255 C C . ASN A 1 164 ? 3.499 -0.290 -16.669 1.00 97.06 164 ASN A C 1
ATOM 1257 O O . ASN A 1 164 ? 2.461 0.369 -16.711 1.00 97.06 164 ASN A O 1
ATOM 1261 N N . LEU A 1 165 ? 4.597 0.097 -16.023 1.00 96.44 165 LEU A N 1
ATOM 1262 C CA . LEU A 1 165 ? 4.744 1.395 -15.368 1.00 96.44 165 LEU A CA 1
ATOM 1263 C C . LEU A 1 165 ? 5.710 2.254 -16.186 1.00 96.44 165 LEU A C 1
ATOM 1265 O O . LEU A 1 165 ? 6.758 1.762 -16.610 1.00 96.44 165 LEU A O 1
ATOM 1269 N N . ASP A 1 166 ? 5.378 3.527 -16.387 1.00 96.88 166 ASP A N 1
ATOM 1270 C CA . ASP A 1 166 ? 6.252 4.477 -17.083 1.00 96.88 166 ASP A CA 1
ATOM 1271 C C . ASP A 1 166 ? 7.198 5.119 -16.063 1.00 96.88 166 ASP A C 1
ATOM 1273 O O . ASP A 1 166 ? 6.979 6.225 -15.569 1.00 96.88 166 ASP A O 1
ATOM 1277 N N . LEU A 1 167 ? 8.207 4.346 -15.650 1.00 96.38 167 LEU A N 1
ATOM 1278 C CA . LEU A 1 167 ? 9.126 4.729 -14.582 1.00 96.38 167 LEU A CA 1
ATOM 1279 C C . LEU A 1 167 ? 10.317 5.507 -15.130 1.00 96.38 167 LEU A C 1
ATOM 1281 O O . LEU A 1 167 ? 11.118 4.984 -15.911 1.00 96.38 167 LEU A O 1
ATOM 1285 N N . ASN A 1 168 ? 10.530 6.714 -14.612 1.00 96.81 168 ASN A N 1
ATOM 1286 C CA . ASN A 1 168 ? 11.828 7.360 -14.744 1.00 96.81 168 ASN A CA 1
ATOM 1287 C C . ASN A 1 168 ? 12.884 6.680 -13.837 1.00 96.81 168 ASN A C 1
ATOM 1289 O O . ASN A 1 168 ? 12.571 5.859 -12.969 1.00 96.81 168 ASN A O 1
ATOM 1293 N N . ALA A 1 169 ? 14.164 7.013 -14.033 1.00 97.25 169 ALA A N 1
ATOM 1294 C CA . ALA A 1 169 ? 15.262 6.376 -13.299 1.00 97.25 169 ALA A CA 1
ATOM 1295 C C . ALA A 1 169 ? 15.172 6.566 -11.771 1.00 97.25 169 ALA A C 1
ATOM 1297 O O . ALA A 1 169 ? 15.536 5.666 -11.015 1.00 97.25 169 ALA A O 1
ATOM 1298 N N . GLU A 1 170 ? 14.673 7.713 -11.310 1.00 97.31 170 GLU A N 1
ATOM 1299 C CA . GLU A 1 170 ? 14.543 8.033 -9.885 1.00 97.31 170 GLU A CA 1
ATOM 1300 C C . GLU A 1 170 ? 13.362 7.284 -9.255 1.00 97.31 170 GLU A C 1
ATOM 1302 O O . GLU A 1 170 ? 13.514 6.659 -8.207 1.00 97.31 170 GLU A O 1
ATOM 1307 N N . GLN A 1 171 ? 12.215 7.235 -9.937 1.00 97.31 171 GLN A N 1
ATOM 1308 C CA . GLN A 1 171 ? 11.048 6.443 -9.538 1.00 97.31 171 GLN A CA 1
ATOM 1309 C C . GLN A 1 171 ? 11.380 4.956 -9.456 1.00 97.31 171 GLN A C 1
ATOM 1311 O O . GLN A 1 171 ? 10.974 4.281 -8.511 1.00 97.31 171 GLN A O 1
ATOM 1316 N N . HIS A 1 172 ? 12.165 4.450 -10.408 1.00 97.62 172 HIS A N 1
ATOM 1317 C CA . HIS A 1 172 ? 12.634 3.073 -10.384 1.00 97.62 172 HIS A CA 1
ATOM 1318 C C . HIS A 1 172 ? 13.483 2.774 -9.135 1.00 97.62 172 HIS A C 1
ATOM 1320 O O . HIS A 1 172 ? 13.298 1.742 -8.485 1.00 97.62 172 HIS A O 1
ATOM 1326 N N . LEU A 1 173 ? 14.375 3.694 -8.749 1.00 97.56 173 LEU A N 1
ATOM 1327 C CA . LEU A 1 173 ? 15.174 3.569 -7.527 1.00 97.56 173 LEU A CA 1
ATOM 1328 C C . LEU A 1 173 ? 14.310 3.631 -6.261 1.00 97.56 173 LEU A C 1
ATOM 1330 O O . LEU A 1 173 ? 14.501 2.805 -5.366 1.00 97.56 173 LEU A O 1
ATOM 1334 N N . ILE A 1 174 ? 13.348 4.558 -6.197 1.00 97.38 174 ILE A N 1
ATOM 1335 C CA . ILE A 1 174 ? 12.394 4.673 -5.082 1.00 97.38 174 ILE A CA 1
ATOM 1336 C C . ILE A 1 174 ? 11.605 3.368 -4.924 1.00 97.38 174 ILE A C 1
ATOM 1338 O O . ILE A 1 174 ? 11.523 2.826 -3.820 1.00 97.38 174 ILE A O 1
ATOM 1342 N N . LEU A 1 175 ? 11.090 2.822 -6.030 1.00 98.12 175 LEU A N 1
ATOM 1343 C CA . LEU A 1 175 ? 10.339 1.570 -6.052 1.00 98.12 175 LEU A CA 1
ATOM 1344 C C . LEU A 1 175 ? 11.167 0.397 -5.511 1.00 98.12 175 LEU A C 1
ATOM 1346 O O . LEU A 1 175 ? 10.725 -0.312 -4.603 1.00 98.12 175 LEU A O 1
ATOM 1350 N N . LEU A 1 176 ? 12.379 0.197 -6.040 1.00 98.38 176 LEU A N 1
ATOM 1351 C CA . LEU A 1 176 ? 13.259 -0.885 -5.594 1.00 98.38 176 LEU A CA 1
ATOM 1352 C C . LEU A 1 176 ? 13.637 -0.731 -4.118 1.00 98.38 176 LEU A C 1
ATOM 1354 O O . LEU A 1 176 ? 13.600 -1.711 -3.371 1.00 98.38 176 LEU A O 1
ATOM 1358 N N . HIS A 1 177 ? 13.967 0.486 -3.680 1.00 98.06 177 HIS A N 1
ATOM 1359 C CA . HIS A 1 177 ? 14.285 0.764 -2.282 1.00 98.06 177 HIS A CA 1
ATOM 1360 C C . HIS A 1 177 ? 13.109 0.419 -1.359 1.00 98.06 177 HIS A C 1
ATOM 1362 O O . HIS A 1 177 ? 13.298 -0.309 -0.380 1.00 98.06 177 HIS A O 1
ATOM 1368 N N . ALA A 1 178 ? 11.895 0.869 -1.692 1.00 98.06 178 ALA A N 1
ATOM 1369 C CA . ALA A 1 178 ? 10.690 0.593 -0.913 1.00 98.06 178 ALA A CA 1
ATOM 1370 C C . ALA A 1 178 ? 10.407 -0.919 -0.815 1.00 98.06 178 ALA A C 1
ATOM 1372 O O . ALA A 1 178 ? 10.179 -1.442 0.281 1.00 98.06 178 ALA A O 1
ATOM 1373 N N . LEU A 1 179 ? 10.511 -1.649 -1.933 1.00 98.38 179 LEU A N 1
ATOM 1374 C CA . LEU A 1 179 ? 10.303 -3.100 -1.973 1.00 98.38 179 LEU A CA 1
ATOM 1375 C C . LEU A 1 179 ? 11.344 -3.866 -1.146 1.00 98.38 179 LEU A C 1
ATOM 1377 O O . LEU A 1 179 ? 10.969 -4.734 -0.356 1.00 98.38 179 LEU A O 1
ATOM 1381 N N . TYR A 1 180 ? 12.638 -3.545 -1.265 1.00 98.38 180 TYR A N 1
ATOM 1382 C CA . TYR A 1 180 ? 13.686 -4.211 -0.480 1.00 98.38 180 TYR A CA 1
ATOM 1383 C C . TYR A 1 180 ? 13.585 -3.897 1.014 1.00 98.38 180 TYR A C 1
ATOM 1385 O O . TYR A 1 180 ? 13.705 -4.798 1.850 1.00 98.38 180 TYR A O 1
ATOM 1393 N N . LYS A 1 181 ? 13.310 -2.638 1.364 1.00 97.94 181 LYS A N 1
ATOM 1394 C CA . LYS A 1 181 ? 13.069 -2.210 2.745 1.00 97.94 181 LYS A CA 1
ATOM 1395 C C . LYS A 1 181 ? 11.895 -2.978 3.355 1.00 97.94 181 LYS A C 1
ATOM 1397 O O . LYS A 1 181 ? 12.026 -3.517 4.458 1.00 97.94 181 LYS A O 1
ATOM 1402 N N . LYS A 1 182 ? 10.775 -3.106 2.631 1.00 98.06 182 LYS A N 1
ATOM 1403 C CA . LYS A 1 182 ? 9.616 -3.880 3.095 1.00 98.06 182 LYS A CA 1
ATOM 1404 C C . LYS A 1 182 ? 9.908 -5.378 3.168 1.00 98.06 182 LYS A C 1
ATOM 1406 O O . LYS A 1 182 ? 9.543 -6.011 4.158 1.00 98.06 182 LYS A O 1
ATOM 1411 N N . TYR A 1 183 ? 10.601 -5.939 2.177 1.00 98.00 183 TYR A N 1
ATOM 1412 C CA . TYR A 1 183 ? 11.022 -7.341 2.161 1.00 98.00 183 TYR A CA 1
ATOM 1413 C C . TYR A 1 183 ? 11.780 -7.720 3.440 1.00 98.00 183 TYR A C 1
ATOM 1415 O O . TYR A 1 183 ? 11.400 -8.689 4.105 1.00 98.00 183 TYR A O 1
ATOM 1423 N N . LEU A 1 184 ? 12.789 -6.923 3.819 1.00 97.62 184 LEU A N 1
ATOM 1424 C CA . LEU A 1 184 ? 13.580 -7.130 5.036 1.00 97.62 184 LEU A CA 1
ATOM 1425 C C . LEU A 1 184 ? 12.722 -7.027 6.301 1.00 97.62 184 LEU A C 1
ATOM 1427 O O . LEU A 1 184 ? 12.873 -7.831 7.219 1.00 97.62 184 LEU A O 1
ATOM 1431 N N . HIS A 1 185 ? 11.782 -6.079 6.342 1.00 96.94 185 HIS A N 1
ATOM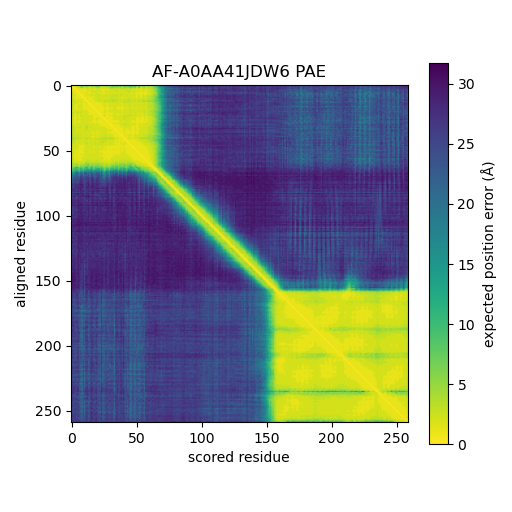 1432 C CA . HIS A 1 185 ? 10.874 -5.929 7.479 1.00 96.94 185 HIS A CA 1
ATOM 1433 C C . HIS A 1 185 ? 9.902 -7.113 7.633 1.00 96.94 185 HIS A C 1
ATOM 1435 O O . HIS A 1 185 ? 9.573 -7.513 8.752 1.00 96.94 185 HIS A O 1
ATOM 1441 N N . LEU A 1 186 ? 9.421 -7.672 6.520 1.00 96.69 186 LEU A N 1
ATOM 1442 C CA . LEU A 1 186 ? 8.417 -8.737 6.515 1.00 96.69 186 LEU A CA 1
ATOM 1443 C C . LEU A 1 186 ? 9.006 -10.144 6.618 1.00 96.69 186 LEU A C 1
ATOM 1445 O O . LEU A 1 186 ? 8.265 -11.062 6.962 1.00 96.69 186 LEU A O 1
ATOM 1449 N N . GLN A 1 187 ? 10.306 -10.330 6.383 1.00 96.56 187 GLN A N 1
ATOM 1450 C CA . GLN A 1 187 ? 10.947 -11.649 6.320 1.00 96.56 187 GLN A CA 1
ATOM 1451 C C . GLN A 1 187 ? 10.653 -12.545 7.538 1.00 96.56 187 GLN A C 1
ATOM 1453 O O . GLN A 1 187 ? 10.481 -13.754 7.388 1.00 96.56 187 GLN A O 1
ATOM 1458 N N . SER A 1 188 ? 10.549 -11.959 8.735 1.00 94.81 188 SER A N 1
ATOM 1459 C CA . SER A 1 188 ? 10.234 -12.671 9.981 1.00 94.81 188 SER A CA 1
ATOM 1460 C C . SER A 1 188 ? 8.753 -12.637 10.379 1.00 94.81 188 SER A C 1
ATOM 1462 O O . SER A 1 188 ? 8.338 -13.426 11.226 1.00 94.81 188 SER A O 1
ATOM 1464 N N . ARG A 1 189 ? 7.955 -11.731 9.798 1.00 95.56 189 ARG A N 1
ATOM 1465 C CA . ARG A 1 189 ? 6.576 -11.438 10.233 1.00 95.56 189 ARG A CA 1
ATOM 1466 C C . ARG A 1 189 ? 5.526 -12.055 9.321 1.00 95.56 189 ARG A C 1
ATOM 1468 O O . ARG A 1 189 ? 4.550 -12.611 9.808 1.00 95.56 189 ARG A O 1
ATOM 1475 N N . ASP A 1 190 ? 5.731 -11.946 8.013 1.00 96.81 190 ASP A N 1
ATOM 1476 C CA . ASP A 1 190 ? 4.821 -12.438 6.986 1.00 96.81 190 ASP A CA 1
ATOM 1477 C C . ASP A 1 190 ? 5.632 -12.970 5.803 1.00 96.81 190 ASP A C 1
ATOM 1479 O O . ASP A 1 190 ? 6.083 -12.236 4.918 1.00 96.81 190 ASP A O 1
ATOM 1483 N N . ARG A 1 191 ? 5.827 -14.290 5.802 1.00 95.69 191 ARG A N 1
ATOM 1484 C CA . ARG A 1 191 ? 6.646 -14.971 4.800 1.00 95.69 191 ARG A CA 1
ATOM 1485 C C . ARG A 1 191 ? 6.021 -14.927 3.405 1.00 95.69 191 ARG A C 1
ATOM 1487 O O . ARG A 1 191 ? 6.766 -15.027 2.436 1.00 95.69 191 ARG A O 1
ATOM 1494 N N . SER A 1 192 ? 4.695 -14.804 3.294 1.00 95.00 192 SER A N 1
ATOM 1495 C CA . SER A 1 192 ? 4.017 -14.726 1.997 1.00 95.00 192 SER A CA 1
ATOM 1496 C C . SER A 1 192 ? 4.264 -13.361 1.373 1.00 95.00 192 SER A C 1
ATOM 1498 O O . SER A 1 192 ? 4.898 -13.274 0.329 1.00 95.00 192 SER A O 1
ATOM 1500 N N . ARG A 1 193 ? 3.909 -12.284 2.082 1.00 96.12 193 ARG A N 1
ATOM 1501 C CA . ARG A 1 193 ? 4.131 -10.914 1.593 1.00 96.12 193 ARG A CA 1
ATOM 1502 C C . ARG A 1 193 ? 5.605 -10.587 1.375 1.00 96.12 193 ARG A C 1
ATOM 1504 O O . ARG A 1 193 ? 5.947 -9.836 0.468 1.00 96.12 193 ARG A O 1
ATOM 1511 N N . SER A 1 194 ? 6.494 -11.152 2.193 1.00 97.88 194 SER A N 1
ATOM 1512 C CA . SER A 1 194 ? 7.939 -11.033 1.986 1.00 97.88 194 SER A CA 1
ATOM 1513 C C . SER A 1 194 ? 8.364 -11.635 0.638 1.00 97.88 194 SER A C 1
ATOM 1515 O O . SER A 1 194 ? 9.097 -10.988 -0.108 1.00 97.88 194 SER A O 1
ATOM 1517 N N . LYS A 1 195 ? 7.864 -12.824 0.271 1.00 97.62 195 LYS A N 1
ATOM 1518 C CA . LYS A 1 195 ? 8.139 -13.419 -1.048 1.00 97.62 195 LYS A CA 1
ATOM 1519 C C . LYS A 1 195 ? 7.608 -12.548 -2.185 1.00 97.62 195 LYS A C 1
ATOM 1521 O O . LYS A 1 195 ? 8.350 -12.334 -3.138 1.00 97.62 195 LYS A O 1
ATOM 1526 N N . ASP A 1 196 ? 6.403 -12.000 -2.046 1.00 97.75 196 ASP A N 1
ATOM 1527 C CA . ASP A 1 196 ? 5.803 -11.105 -3.043 1.00 97.75 196 ASP A CA 1
ATOM 1528 C C . ASP A 1 196 ? 6.667 -9.848 -3.253 1.00 97.75 196 ASP A C 1
ATOM 1530 O O . ASP A 1 196 ? 6.986 -9.492 -4.386 1.00 97.75 196 ASP A O 1
ATOM 1534 N N . CYS A 1 197 ? 7.139 -9.217 -2.168 1.00 98.31 197 CYS A N 1
ATOM 1535 C CA . CYS A 1 197 ? 8.058 -8.073 -2.246 1.00 98.31 197 CYS A CA 1
ATOM 1536 C C . CYS A 1 197 ? 9.371 -8.441 -2.951 1.00 98.31 197 CYS A C 1
ATOM 1538 O O . CYS A 1 197 ? 9.870 -7.679 -3.777 1.00 98.31 197 CYS A O 1
ATOM 1540 N N . HIS A 1 198 ? 9.941 -9.606 -2.622 1.00 98.31 198 HIS A N 1
ATOM 1541 C CA . HIS A 1 198 ? 11.192 -10.064 -3.220 1.00 98.31 198 HIS A CA 1
ATOM 1542 C C . HIS A 1 198 ? 11.041 -10.355 -4.715 1.00 98.31 198 HIS A C 1
ATOM 1544 O O . HIS A 1 198 ? 11.891 -9.950 -5.505 1.00 98.31 198 HIS A O 1
ATOM 1550 N N . TYR A 1 199 ? 9.947 -11.018 -5.097 1.00 98.00 199 TYR A N 1
ATOM 1551 C CA . TYR A 1 199 ? 9.608 -11.290 -6.488 1.00 98.00 199 TYR A CA 1
ATOM 1552 C C . TYR A 1 199 ? 9.480 -9.991 -7.287 1.00 98.00 199 TYR A C 1
ATOM 1554 O O . TYR A 1 199 ? 10.147 -9.838 -8.307 1.00 98.00 199 TYR A O 1
ATOM 1562 N N . LEU A 1 200 ? 8.693 -9.030 -6.789 1.00 98.19 200 LEU A N 1
ATOM 1563 C CA . LEU A 1 200 ? 8.520 -7.727 -7.432 1.00 98.19 200 LEU A CA 1
ATOM 1564 C C . LEU A 1 200 ? 9.855 -6.991 -7.589 1.00 98.19 200 LEU A C 1
ATOM 1566 O O . LEU A 1 200 ? 10.147 -6.484 -8.669 1.00 98.19 200 LEU A O 1
ATOM 1570 N N . ALA A 1 201 ? 10.694 -6.974 -6.548 1.00 98.19 201 ALA A N 1
ATOM 1571 C CA . ALA A 1 201 ? 12.001 -6.321 -6.603 1.00 98.19 201 ALA A CA 1
ATOM 1572 C C . ALA A 1 201 ? 12.922 -6.956 -7.658 1.00 98.19 201 ALA A C 1
ATOM 1574 O O . ALA A 1 201 ? 13.580 -6.242 -8.415 1.00 98.19 201 ALA A O 1
ATOM 1575 N N . GLN A 1 202 ? 12.953 -8.291 -7.745 1.00 98.06 202 GLN A N 1
ATOM 1576 C CA . GLN A 1 202 ? 13.714 -8.996 -8.779 1.00 98.06 202 GLN A CA 1
ATOM 1577 C C . GLN A 1 202 ? 13.163 -8.722 -10.181 1.00 98.06 202 GLN A C 1
ATOM 1579 O O . GLN A 1 202 ? 13.940 -8.483 -11.105 1.00 98.06 202 GLN A O 1
ATOM 1584 N N . ALA A 1 203 ? 11.839 -8.738 -10.340 1.00 97.62 203 ALA A N 1
ATOM 1585 C CA . ALA A 1 203 ? 11.195 -8.550 -11.630 1.00 97.62 203 ALA A CA 1
ATOM 1586 C C . ALA A 1 203 ? 11.433 -7.141 -12.184 1.00 97.62 203 ALA A C 1
ATOM 1588 O O . ALA A 1 203 ? 11.900 -7.018 -13.313 1.00 97.62 203 ALA A O 1
ATOM 1589 N N . TYR A 1 204 ? 11.232 -6.096 -11.373 1.00 97.31 204 TYR A N 1
ATOM 1590 C CA . TYR A 1 204 ? 11.532 -4.722 -11.781 1.00 97.31 204 TYR A CA 1
ATOM 1591 C C . TYR A 1 204 ? 13.027 -4.509 -12.028 1.00 97.31 204 TYR A C 1
ATOM 1593 O O . TYR A 1 204 ? 13.392 -3.838 -12.988 1.00 97.31 204 TYR A O 1
ATOM 1601 N N . SER A 1 205 ? 13.907 -5.124 -11.230 1.00 97.31 205 SER A N 1
ATOM 1602 C CA . SER A 1 205 ? 15.353 -5.037 -11.465 1.00 97.31 205 SER A CA 1
ATOM 1603 C C . SER A 1 205 ? 15.787 -5.677 -12.790 1.00 97.31 205 SER A C 1
ATOM 1605 O O . SER A 1 205 ? 16.802 -5.260 -13.346 1.00 97.31 205 SER A O 1
ATOM 1607 N N . ALA A 1 206 ? 15.084 -6.708 -13.267 1.00 97.06 206 ALA A N 1
ATOM 1608 C CA . ALA A 1 206 ? 15.392 -7.381 -14.528 1.00 97.06 206 ALA A CA 1
ATOM 1609 C C . ALA A 1 206 ? 14.723 -6.700 -15.733 1.00 97.06 206 ALA A C 1
ATOM 1611 O O . ALA A 1 206 ? 15.338 -6.563 -16.792 1.00 97.06 206 ALA A O 1
ATOM 1612 N N . HIS A 1 207 ? 13.468 -6.281 -15.567 1.00 95.56 207 HIS A N 1
ATOM 1613 C CA . HIS A 1 207 ? 12.611 -5.739 -16.614 1.00 95.56 207 HIS A CA 1
ATOM 1614 C C . HIS A 1 207 ? 11.829 -4.532 -16.069 1.00 95.56 207 HIS A C 1
ATOM 1616 O O . HIS A 1 207 ? 10.710 -4.693 -15.584 1.00 95.56 207 HIS A O 1
ATOM 1622 N N . PRO A 1 208 ? 12.395 -3.313 -16.139 1.00 93.81 208 PRO A N 1
ATOM 1623 C CA . PRO A 1 208 ? 11.772 -2.132 -15.542 1.00 93.81 208 PRO A CA 1
ATOM 1624 C C . PRO A 1 208 ? 10.473 -1.705 -16.242 1.00 93.81 208 PRO A C 1
ATOM 1626 O O . PRO A 1 208 ? 9.635 -1.073 -15.611 1.00 93.81 208 PRO A O 1
ATOM 1629 N N . GLU A 1 209 ? 10.297 -2.061 -17.518 1.00 93.94 209 GLU A N 1
ATOM 1630 C CA . GLU A 1 209 ? 9.168 -1.615 -18.349 1.00 93.94 209 GLU A CA 1
ATOM 1631 C C . GLU A 1 209 ? 7.905 -2.475 -18.189 1.00 93.94 209 GLU A C 1
ATOM 1633 O O . GLU A 1 209 ? 6.797 -2.003 -18.439 1.00 93.94 209 GLU A O 1
ATOM 1638 N N . SER A 1 210 ? 8.052 -3.753 -17.825 1.00 95.44 210 SER A N 1
ATOM 1639 C CA . SER A 1 210 ? 6.937 -4.702 -17.833 1.00 95.44 210 SER A CA 1
ATOM 1640 C C . SER A 1 210 ? 7.167 -5.849 -16.859 1.00 95.44 210 SER A C 1
ATOM 1642 O O . SER A 1 210 ? 8.148 -6.590 -16.969 1.00 95.44 210 SER A O 1
ATOM 1644 N N . VAL A 1 211 ? 6.234 -6.019 -15.922 1.00 97.44 211 VAL A N 1
ATOM 1645 C CA . VAL A 1 211 ? 6.269 -7.072 -14.908 1.00 97.44 211 VAL A CA 1
ATOM 1646 C C . VAL A 1 211 ? 4.955 -7.842 -14.905 1.00 97.44 211 VAL A C 1
ATOM 1648 O O . VAL A 1 211 ? 3.864 -7.277 -14.899 1.00 97.44 211 VAL A O 1
ATOM 1651 N N . ILE A 1 212 ? 5.064 -9.166 -14.878 1.00 97.25 212 ILE A N 1
ATOM 1652 C CA . ILE A 1 212 ? 3.918 -10.059 -14.745 1.00 97.25 212 ILE A CA 1
ATOM 1653 C C . ILE A 1 212 ? 3.543 -10.144 -13.261 1.00 97.25 212 ILE A C 1
ATOM 1655 O O . ILE A 1 212 ? 4.367 -10.511 -12.427 1.00 97.25 212 ILE A O 1
ATOM 1659 N N . VAL A 1 213 ? 2.306 -9.803 -12.910 1.00 96.75 213 VAL A N 1
ATOM 1660 C CA . VAL A 1 213 ? 1.831 -9.742 -11.519 1.00 96.75 213 VAL A CA 1
ATOM 1661 C C . VAL A 1 213 ? 0.507 -10.480 -11.358 1.00 96.75 213 VAL A C 1
ATOM 1663 O O . VAL A 1 213 ? -0.304 -10.504 -12.274 1.00 96.75 213 VAL A O 1
ATOM 1666 N N . ASN A 1 214 ? 0.265 -11.064 -10.186 1.00 95.88 214 ASN A N 1
ATOM 1667 C CA . ASN A 1 214 ? -1.065 -11.531 -9.792 1.00 95.88 214 ASN A CA 1
ATOM 1668 C C . ASN A 1 214 ? -1.708 -10.506 -8.837 1.00 95.88 214 ASN A C 1
ATOM 1670 O O . ASN A 1 214 ? -1.097 -9.498 -8.458 1.00 95.88 214 ASN A O 1
ATOM 1674 N N . ARG A 1 215 ? -2.944 -10.766 -8.402 1.00 94.75 215 ARG A N 1
ATOM 1675 C CA . ARG A 1 215 ? -3.662 -9.887 -7.461 1.00 94.75 215 ARG A CA 1
ATOM 1676 C C . ARG A 1 215 ? -2.932 -9.697 -6.122 1.00 94.75 215 ARG A C 1
ATOM 1678 O O . ARG A 1 215 ? -2.986 -8.606 -5.555 1.00 94.75 215 ARG A O 1
ATOM 1685 N N . SER A 1 216 ? -2.244 -10.726 -5.616 1.00 95.25 216 SER A N 1
ATOM 1686 C CA . SER A 1 216 ? -1.467 -10.631 -4.366 1.00 95.25 216 SER A CA 1
ATOM 1687 C C . SER A 1 216 ? -0.282 -9.679 -4.513 1.00 95.25 216 SER A C 1
ATOM 1689 O O . SER A 1 216 ? -0.083 -8.793 -3.677 1.00 95.25 216 SER A O 1
ATOM 1691 N N . HIS A 1 217 ? 0.456 -9.800 -5.619 1.00 96.81 217 HIS A N 1
ATOM 1692 C CA . HIS A 1 217 ? 1.568 -8.921 -5.957 1.00 96.81 217 HIS A CA 1
ATOM 1693 C C . HIS A 1 217 ? 1.102 -7.465 -6.079 1.00 96.81 217 HIS A C 1
ATOM 1695 O O . HIS A 1 217 ? 1.728 -6.580 -5.503 1.00 96.81 217 HIS A O 1
ATOM 1701 N N . LEU A 1 218 ? -0.024 -7.212 -6.753 1.00 96.62 218 LEU A N 1
ATOM 1702 C CA . LEU A 1 218 ? -0.547 -5.856 -6.938 1.00 96.62 218 LEU A CA 1
ATOM 1703 C C . LEU A 1 218 ? -0.970 -5.200 -5.614 1.00 96.62 218 LEU A C 1
ATOM 1705 O O . LEU A 1 218 ? -0.615 -4.054 -5.351 1.00 96.62 218 LEU A O 1
ATOM 1709 N N . ASN A 1 219 ? -1.662 -5.941 -4.743 1.00 95.88 219 ASN A N 1
ATOM 1710 C CA . ASN A 1 219 ? -2.012 -5.452 -3.406 1.00 95.88 219 ASN A CA 1
ATOM 1711 C C . ASN A 1 219 ? -0.763 -5.203 -2.545 1.00 95.88 219 ASN A C 1
ATOM 1713 O O . ASN A 1 219 ? -0.700 -4.221 -1.813 1.00 95.88 219 ASN A O 1
ATOM 1717 N N . THR A 1 220 ? 0.243 -6.077 -2.637 1.00 97.12 220 THR A N 1
ATOM 1718 C CA . THR A 1 220 ? 1.512 -5.894 -1.921 1.00 97.12 220 THR A CA 1
ATOM 1719 C C . THR A 1 220 ? 2.247 -4.647 -2.408 1.00 97.12 220 THR A C 1
ATOM 1721 O O . THR A 1 220 ? 2.737 -3.873 -1.588 1.00 97.12 220 THR A O 1
ATOM 1724 N N . LEU A 1 221 ? 2.290 -4.416 -3.723 1.00 97.81 221 LEU A N 1
ATOM 1725 C CA . LEU A 1 221 ? 2.896 -3.228 -4.319 1.00 97.81 221 LEU A CA 1
ATOM 1726 C C . LEU A 1 221 ? 2.191 -1.943 -3.863 1.00 97.81 221 LEU A C 1
ATOM 1728 O O . LEU A 1 221 ? 2.858 -0.996 -3.447 1.00 97.81 221 LEU A O 1
ATOM 1732 N N . PHE A 1 222 ? 0.856 -1.936 -3.885 1.00 97.88 222 PHE A N 1
ATOM 1733 C CA . PHE A 1 222 ? 0.042 -0.820 -3.401 1.00 97.88 222 PHE A CA 1
ATOM 1734 C C . PHE A 1 222 ? 0.356 -0.478 -1.937 1.00 97.88 222 PHE A C 1
ATOM 1736 O O . PHE A 1 222 ? 0.659 0.674 -1.629 1.00 97.88 222 PHE A O 1
ATOM 1743 N N . ASP A 1 223 ? 0.351 -1.475 -1.047 1.00 97.56 223 ASP A N 1
ATOM 1744 C CA . ASP A 1 223 ? 0.627 -1.277 0.381 1.00 97.56 223 ASP A CA 1
ATOM 1745 C C . ASP A 1 223 ? 2.032 -0.706 0.629 1.00 97.56 223 ASP A C 1
ATOM 1747 O O . ASP A 1 223 ? 2.213 0.172 1.474 1.00 97.56 223 ASP A O 1
ATOM 1751 N N . VAL A 1 224 ? 3.037 -1.206 -0.104 1.00 98.06 224 VAL A N 1
ATOM 1752 C CA . VAL A 1 224 ? 4.429 -0.739 -0.001 1.00 98.06 224 VAL A CA 1
ATOM 1753 C C . VAL A 1 224 ? 4.538 0.731 -0.389 1.00 98.06 224 VAL A C 1
ATOM 1755 O O . VAL A 1 224 ? 5.140 1.515 0.344 1.00 98.06 224 VAL A O 1
ATOM 1758 N N . LEU A 1 225 ? 3.946 1.116 -1.520 1.00 98.00 225 LEU A N 1
ATOM 1759 C CA . LEU A 1 225 ? 4.004 2.492 -2.007 1.00 98.00 225 LEU A CA 1
ATOM 1760 C C . LEU A 1 225 ? 3.187 3.448 -1.137 1.00 98.00 225 LEU A C 1
ATOM 1762 O O . LEU A 1 225 ? 3.622 4.573 -0.902 1.00 98.00 225 LEU A O 1
ATOM 1766 N N . GLN A 1 226 ? 2.051 3.001 -0.596 1.00 97.62 226 GLN A N 1
ATOM 1767 C CA . GLN A 1 226 ? 1.265 3.796 0.344 1.00 97.62 226 GLN A CA 1
ATOM 1768 C C . GLN A 1 226 ? 2.071 4.130 1.609 1.00 97.62 226 GLN A C 1
ATOM 1770 O O . GLN A 1 226 ? 2.078 5.277 2.058 1.00 97.62 226 GLN A O 1
ATOM 1775 N N . GLU A 1 227 ? 2.772 3.150 2.182 1.00 97.25 227 GLU A N 1
ATOM 1776 C CA . GLU A 1 227 ? 3.618 3.365 3.361 1.00 97.25 227 GLU A CA 1
ATOM 1777 C C . GLU A 1 227 ? 4.823 4.261 3.059 1.00 97.25 227 GLU A C 1
ATOM 1779 O O . GLU A 1 227 ? 5.172 5.124 3.874 1.00 97.25 227 GLU A O 1
ATOM 1784 N N . GLU A 1 228 ? 5.453 4.096 1.893 1.00 97.31 228 GLU A N 1
ATOM 1785 C CA . GLU A 1 228 ? 6.590 4.934 1.513 1.00 97.31 228 GLU A CA 1
ATOM 1786 C C . GLU A 1 228 ? 6.146 6.381 1.250 1.00 97.31 228 GLU A C 1
ATOM 1788 O O . GLU A 1 228 ? 6.796 7.305 1.735 1.00 97.31 228 GLU A O 1
ATOM 1793 N N . LYS A 1 229 ? 4.979 6.597 0.627 1.00 96.88 229 LYS A N 1
ATOM 1794 C CA . LYS A 1 229 ? 4.359 7.925 0.482 1.00 96.88 229 LYS A CA 1
ATOM 1795 C C . LYS A 1 229 ? 4.138 8.600 1.837 1.00 96.88 229 LYS A C 1
ATOM 1797 O O . LYS A 1 229 ? 4.544 9.747 2.018 1.00 96.88 229 LYS A O 1
ATOM 1802 N N . ILE A 1 230 ? 3.546 7.893 2.807 1.00 96.31 230 ILE A N 1
ATOM 1803 C CA . ILE A 1 230 ? 3.352 8.412 4.176 1.00 96.31 230 ILE A CA 1
ATOM 1804 C C . ILE A 1 230 ? 4.707 8.748 4.815 1.00 96.31 230 ILE A C 1
ATOM 1806 O O . ILE A 1 230 ? 4.859 9.785 5.464 1.00 96.31 230 ILE A O 1
ATOM 1810 N N . THR A 1 231 ? 5.714 7.898 4.603 1.00 96.00 231 THR A N 1
ATOM 1811 C CA . THR A 1 231 ? 7.073 8.129 5.104 1.00 96.00 231 THR A CA 1
ATOM 1812 C C . THR A 1 231 ? 7.674 9.406 4.514 1.00 96.00 231 THR A C 1
ATOM 1814 O O . THR A 1 231 ? 8.192 10.226 5.276 1.00 96.00 231 THR A O 1
ATOM 1817 N N . TYR A 1 232 ? 7.579 9.608 3.197 1.00 95.31 232 TYR A N 1
ATOM 1818 C CA . TYR A 1 232 ? 8.093 10.802 2.525 1.00 95.31 232 TYR A CA 1
ATOM 1819 C C . TYR A 1 232 ? 7.377 12.072 2.987 1.00 95.31 232 TYR A C 1
ATOM 1821 O O . TYR A 1 232 ? 8.031 13.055 3.338 1.00 95.31 232 TYR A O 1
ATOM 1829 N N . GLN A 1 233 ? 6.048 12.012 3.101 1.00 94.44 233 GLN A N 1
ATOM 1830 C CA . GLN A 1 233 ? 5.227 13.110 3.606 1.00 94.44 233 GLN A CA 1
ATOM 1831 C C . GLN A 1 233 ? 5.600 13.494 5.046 1.00 94.44 233 GLN A C 1
ATOM 1833 O O . GLN A 1 233 ? 5.668 14.675 5.370 1.00 94.44 233 GLN A O 1
ATOM 1838 N N . SER A 1 234 ? 5.892 12.514 5.908 1.00 94.12 234 SER A N 1
ATOM 1839 C CA . SER A 1 234 ? 6.245 12.770 7.313 1.00 94.12 234 SER A CA 1
ATOM 1840 C C . SER A 1 234 ? 7.625 13.408 7.511 1.00 94.12 234 SER A C 1
ATOM 1842 O O . SER A 1 234 ? 7.865 14.063 8.524 1.00 94.12 234 SER A O 1
ATOM 1844 N N . LYS A 1 235 ? 8.545 13.193 6.565 1.00 93.31 235 LYS A N 1
ATOM 1845 C CA . LYS A 1 235 ? 9.954 13.598 6.667 1.00 93.31 235 LYS A CA 1
ATOM 1846 C C . LYS A 1 235 ? 10.314 14.812 5.806 1.00 93.31 235 LYS A C 1
ATOM 1848 O O . LYS A 1 235 ? 11.474 15.206 5.827 1.00 93.31 235 LYS A O 1
ATOM 1853 N N . TYR A 1 236 ? 9.342 15.410 5.112 1.00 87.94 236 TYR A N 1
ATOM 1854 C CA . TYR A 1 236 ? 9.524 16.600 4.269 1.00 87.94 236 TYR A CA 1
ATOM 1855 C C . TYR A 1 236 ? 10.594 16.431 3.178 1.00 87.94 236 TYR A C 1
ATOM 1857 O O . TYR A 1 236 ? 11.431 17.303 2.967 1.00 87.94 236 TYR A O 1
ATOM 1865 N N . TYR A 1 237 ? 10.572 15.299 2.478 1.00 92.38 237 TYR A N 1
ATOM 1866 C CA . TYR A 1 237 ? 11.382 15.117 1.272 1.00 92.38 237 TYR A CA 1
ATOM 1867 C C . TYR A 1 237 ? 10.695 15.807 0.090 1.00 92.38 237 TYR A C 1
ATOM 1869 O O . TYR A 1 237 ? 9.830 15.218 -0.558 1.00 92.38 237 TYR A O 1
ATOM 1877 N N . GLU A 1 238 ? 11.014 17.082 -0.124 1.00 93.81 238 GLU A N 1
ATOM 1878 C CA . GLU A 1 238 ? 10.349 17.925 -1.127 1.00 93.81 238 GLU A CA 1
ATOM 1879 C C . GLU A 1 238 ? 10.551 17.414 -2.562 1.00 93.81 238 GLU A C 1
ATOM 1881 O O . GLU A 1 238 ? 9.617 17.481 -3.361 1.00 93.81 238 GLU A O 1
ATOM 1886 N N . ASP A 1 239 ? 11.721 16.843 -2.861 1.00 96.44 239 ASP A N 1
ATOM 1887 C CA . ASP A 1 239 ? 12.084 16.408 -4.213 1.00 96.44 239 ASP A CA 1
ATOM 1888 C C . ASP A 1 239 ? 11.547 15.000 -4.541 1.00 96.44 239 ASP A C 1
ATOM 1890 O O . ASP A 1 239 ? 11.039 14.756 -5.636 1.00 96.44 239 ASP A O 1
ATOM 1894 N N . GLU A 1 240 ? 11.604 14.059 -3.593 1.00 96.25 240 GLU A N 1
ATOM 1895 C CA . GLU A 1 240 ? 11.202 12.665 -3.819 1.00 96.25 240 GLU A CA 1
ATOM 1896 C C . GLU A 1 240 ? 9.698 12.412 -3.634 1.00 96.25 240 GLU A C 1
ATOM 1898 O O . GLU A 1 240 ? 9.156 11.451 -4.191 1.00 96.25 240 GLU A O 1
ATOM 1903 N N . LEU A 1 241 ? 8.996 13.256 -2.868 1.00 96.38 241 LEU A N 1
ATOM 1904 C CA . LEU A 1 241 ? 7.565 13.080 -2.609 1.00 96.38 241 LEU A CA 1
ATOM 1905 C C . LEU A 1 241 ? 6.715 13.135 -3.894 1.00 96.38 241 LEU A C 1
ATOM 1907 O O . LEU A 1 241 ? 5.898 12.228 -4.068 1.00 96.38 241 LEU A O 1
ATOM 1911 N N . PRO A 1 242 ? 6.890 14.105 -4.818 1.00 97.81 242 PRO A N 1
ATOM 1912 C CA . PRO A 1 242 ? 6.149 14.123 -6.081 1.00 97.81 242 PRO A CA 1
ATOM 1913 C C . PRO A 1 242 ? 6.373 12.862 -6.922 1.00 97.81 242 PRO A C 1
ATOM 1915 O O . PRO A 1 242 ? 5.420 12.313 -7.469 1.00 97.81 242 PRO A O 1
ATOM 1918 N N . LEU A 1 243 ? 7.610 12.355 -6.967 1.00 97.62 243 LEU A N 1
ATOM 1919 C CA . LEU A 1 243 ? 7.960 11.136 -7.703 1.00 97.62 243 LEU A CA 1
ATOM 1920 C C . LEU A 1 243 ? 7.257 9.904 -7.127 1.00 97.62 243 LEU A C 1
ATOM 1922 O O . LEU A 1 243 ? 6.769 9.057 -7.876 1.00 97.62 243 LEU A O 1
ATOM 1926 N N . CYS A 1 244 ? 7.200 9.809 -5.795 1.00 97.50 244 CYS A N 1
ATOM 1927 C CA . CYS A 1 244 ? 6.513 8.730 -5.094 1.00 97.50 244 CYS A CA 1
ATOM 1928 C C . CYS A 1 244 ? 4.986 8.815 -5.253 1.00 97.50 244 CYS A C 1
ATOM 1930 O O . CYS A 1 244 ? 4.339 7.778 -5.386 1.00 97.50 244 CYS A O 1
ATOM 1932 N N . ILE A 1 245 ? 4.413 10.026 -5.268 1.00 97.56 245 ILE A N 1
ATOM 1933 C CA . ILE A 1 245 ? 2.981 10.241 -5.522 1.00 97.56 245 ILE A CA 1
ATOM 1934 C C . ILE A 1 245 ? 2.612 9.792 -6.936 1.00 97.56 245 ILE A C 1
ATOM 1936 O O . ILE A 1 245 ? 1.689 8.996 -7.066 1.00 97.56 245 ILE A O 1
ATOM 1940 N N . ASP A 1 246 ? 3.357 10.226 -7.955 1.00 97.94 246 ASP A N 1
ATOM 1941 C CA . ASP A 1 246 ? 3.114 9.834 -9.350 1.00 97.94 246 ASP A CA 1
ATOM 1942 C C . ASP A 1 246 ? 3.204 8.309 -9.529 1.00 97.94 246 ASP A C 1
ATOM 1944 O O . ASP A 1 246 ? 2.295 7.672 -10.056 1.00 97.94 246 ASP A O 1
ATOM 1948 N N . LEU A 1 247 ? 4.246 7.687 -8.965 1.00 97.19 247 LEU A N 1
ATOM 1949 C CA . LEU A 1 247 ? 4.398 6.230 -8.950 1.00 97.19 247 LEU A CA 1
ATOM 1950 C C . LEU A 1 247 ? 3.208 5.521 -8.281 1.00 97.19 247 LEU A C 1
ATOM 1952 O O . LEU A 1 247 ? 2.734 4.491 -8.763 1.00 97.19 247 LEU A O 1
ATOM 1956 N N . PHE A 1 248 ? 2.740 6.045 -7.148 1.00 97.94 248 PHE A N 1
ATOM 1957 C CA . PHE A 1 248 ? 1.591 5.492 -6.440 1.00 97.94 248 PHE A CA 1
ATOM 1958 C C . PHE A 1 248 ? 0.313 5.606 -7.278 1.00 97.94 248 PHE A C 1
ATOM 1960 O O . PHE A 1 248 ? -0.422 4.626 -7.377 1.00 97.94 248 PHE A O 1
ATOM 1967 N N . GLU A 1 249 ? 0.069 6.755 -7.910 1.00 97.81 249 GLU A N 1
ATOM 1968 C CA . GLU A 1 249 ? -1.099 6.999 -8.764 1.00 97.81 249 GLU A CA 1
ATOM 1969 C C . GLU A 1 249 ? -1.144 6.051 -9.965 1.00 97.81 249 GLU A C 1
ATOM 1971 O O . GLU A 1 249 ? -2.189 5.445 -10.197 1.00 97.81 249 GLU A O 1
ATOM 1976 N N . GLN A 1 250 ? -0.013 5.803 -10.638 1.00 97.56 250 GLN A N 1
ATOM 1977 C CA . GLN A 1 250 ? 0.064 4.814 -11.725 1.00 97.56 250 GLN A CA 1
ATOM 1978 C C . GLN A 1 250 ? -0.358 3.404 -11.261 1.00 97.56 250 GLN A C 1
ATOM 1980 O O . GLN A 1 250 ? -1.077 2.688 -11.962 1.00 97.56 250 GLN A O 1
ATOM 1985 N N . VAL A 1 251 ? 0.060 2.990 -10.057 1.00 97.12 251 VAL A N 1
ATOM 1986 C CA . VAL A 1 251 ? -0.315 1.683 -9.489 1.00 97.12 251 VAL A CA 1
ATOM 1987 C C . VAL A 1 251 ? -1.790 1.639 -9.085 1.00 97.12 251 VAL A C 1
ATOM 1989 O O . VAL A 1 251 ? -2.428 0.602 -9.274 1.00 97.12 251 VAL A O 1
ATOM 1992 N N . VAL A 1 252 ? -2.344 2.732 -8.546 1.00 97.50 252 VAL A N 1
ATOM 1993 C CA . VAL A 1 252 ? -3.781 2.837 -8.229 1.00 97.50 252 VAL A CA 1
ATOM 1994 C C . VAL A 1 252 ? -4.616 2.752 -9.500 1.00 97.50 252 VAL A C 1
ATOM 1996 O O . VAL A 1 252 ? -5.515 1.921 -9.567 1.00 97.50 252 VAL A O 1
ATOM 1999 N N . GLU A 1 253 ? -4.278 3.529 -10.528 1.00 97.19 253 GLU A N 1
ATOM 2000 C CA . GLU A 1 253 ? -4.994 3.528 -11.804 1.00 97.19 253 GLU A CA 1
ATOM 2001 C C . GLU A 1 253 ? -4.989 2.135 -12.443 1.00 97.19 253 GLU A C 1
ATOM 2003 O O . GLU A 1 253 ? -6.029 1.636 -12.875 1.00 97.19 253 GLU A O 1
ATOM 2008 N N . PHE A 1 254 ? -3.840 1.454 -12.467 1.00 96.56 254 PHE A N 1
ATOM 2009 C CA . PHE A 1 254 ? -3.782 0.084 -12.975 1.00 96.56 254 PHE A CA 1
ATOM 2010 C C . PHE A 1 254 ? -4.652 -0.869 -12.149 1.00 96.56 254 PHE A C 1
ATOM 2012 O O . PHE A 1 254 ? -5.363 -1.706 -12.704 1.00 96.56 254 PHE A O 1
ATOM 2019 N N . ARG A 1 255 ? -4.603 -0.752 -10.819 1.00 94.81 255 ARG A N 1
ATOM 2020 C CA . ARG A 1 255 ? -5.373 -1.597 -9.906 1.00 94.81 255 ARG A CA 1
ATOM 2021 C C . ARG A 1 255 ? -6.873 -1.415 -10.082 1.00 94.81 255 ARG A C 1
ATOM 2023 O O . ARG A 1 255 ? -7.569 -2.422 -10.144 1.00 94.81 255 ARG A O 1
ATOM 2030 N N . ASP A 1 256 ? -7.341 -0.183 -10.209 1.00 93.44 256 ASP A N 1
ATOM 2031 C CA . ASP A 1 256 ? -8.761 0.137 -10.374 1.00 93.44 256 ASP A CA 1
ATOM 2032 C C . ASP A 1 256 ? -9.296 -0.278 -11.755 1.00 93.44 256 ASP A C 1
ATOM 2034 O O . ASP A 1 256 ? -10.483 -0.543 -11.912 1.00 93.44 256 ASP A O 1
ATOM 2038 N N . ASN A 1 257 ? -8.425 -0.382 -12.764 1.00 94.06 257 ASN A N 1
ATOM 2039 C CA . ASN A 1 257 ? -8.794 -0.897 -14.085 1.00 94.06 257 ASN A CA 1
ATOM 2040 C C . ASN A 1 257 ? -8.906 -2.430 -14.137 1.00 94.06 257 ASN A C 1
ATOM 2042 O O . ASN A 1 257 ? -9.520 -2.972 -15.059 1.00 94.06 257 ASN A O 1
ATOM 2046 N N . VAL A 1 258 ? -8.265 -3.130 -13.201 1.00 91.25 258 VAL A N 1
ATOM 2047 C CA . VAL A 1 258 ? -8.133 -4.593 -13.210 1.00 91.25 258 VAL A CA 1
ATOM 2048 C C . VAL A 1 258 ? -9.014 -5.272 -12.155 1.00 91.25 258 VAL A C 1
ATOM 2050 O O . VAL A 1 258 ? -9.435 -6.408 -12.379 1.00 91.25 258 VAL A O 1
ATOM 2053 N N . LEU A 1 259 ? -9.282 -4.614 -11.020 1.00 80.06 259 LEU A N 1
ATOM 2054 C CA . LEU A 1 259 ? -10.068 -5.143 -9.893 1.00 80.06 259 LEU A CA 1
ATOM 2055 C C . LEU A 1 259 ? -11.513 -4.647 -9.878 1.00 80.06 259 LEU A C 1
ATOM 2057 O O . LEU A 1 259 ? -12.364 -5.458 -9.439 1.00 80.06 259 LEU A O 1
#

Secondary structure (DSSP, 8-state):
---GGGSTT--HHHHHHHHHTT--SHHHHHTS-HHHHTTSTT--HHHHHHHHHHHHHHHHHHHHHT---------------------------------------------------------------------------------------------EEEE-----HHHHHHHHHHHHHHHHHHTTT-HHHHHHHHHHHHHHHH-TT-EEEEHHHHHHHHHHHHHHHHHHHHHT-TTHHHHHHHHHHHHHHHHHHH-

Mean predicted aligned error: 19.67 Å

Sequence (259 aa):
MSSLTDIRHVAESRKEDLIDLGYEDIEAVMEANPDDLTSLSRVGENKAMEMIVSAENLAEDTESDSNTHTSESSESLTSNTITLDEEDTSTNNSSDELSDEMKIRNMNGDTNIGDSEPDDNTMEDTDEEEETVFTDVIDTDVISTRGASDIREVDDSEEVYSLNLDLNAEQHLILLHALYKKYLHLQSRDRSRSKDCHYLAQAYSAHPESVIVNRSHLNTLFDVLQEEKITYQSKYYEDELPLCIDLFEQVVEFRDNVL

Foldseek 3Di:
DDALCQQPPQDPVVQVVCVVLVNPGLVSLLPDDLVSVCVGPPRDSVNSVSRNVSSVVVVVVVVVVVDPDDDDDDDDDDDDDDDPDDDDPPDDDDDDDDPPPPPPDPPPPPPPPPDDDDPDDDDDDDDDDPPPPPPPPPPPDDDPPDDDDDPPVPPPPQDKDKQFDPDDPLLLVLLLVLLVVVLVVCVVPPVVLNVLSVQVNVQCVVPVGIDIDGPSSLVSSLVSLVVVLVVCVVVVPPPCNVSSVSRNVSSVVVNVVPD

Solvent-accessible surface area (backbone atoms only — not comparable to full-atom values): 16559 Å² total; per-residue (Å²): 133,90,53,61,57,72,24,56,94,32,47,75,78,48,44,55,56,35,39,76,73,68,34,82,46,48,67,50,43,43,74,48,57,39,73,66,47,35,74,42,91,94,31,47,58,72,54,24,46,49,28,26,54,36,23,47,55,55,50,54,55,58,58,57,71,74,62,80,82,81,91,73,84,81,87,81,93,74,86,79,80,83,76,87,77,88,76,85,78,86,77,84,79,89,74,87,89,80,89,76,78,80,75,80,73,84,74,77,76,79,74,76,81,70,91,68,80,87,79,85,72,90,73,84,88,83,80,83,85,79,81,77,78,80,73,80,75,77,82,86,78,80,90,78,90,80,75,95,67,84,82,68,86,70,85,73,75,72,63,75,43,81,48,68,54,96,63,52,78,64,44,48,48,53,51,43,51,44,27,51,55,48,20,66,67,22,56,87,76,37,62,64,64,16,49,42,28,48,51,51,37,52,39,43,73,74,33,67,59,54,37,83,37,39,67,68,41,51,53,51,51,51,55,44,43,53,53,47,41,55,51,32,66,74,66,68,41,77,78,58,35,60,47,44,48,53,56,40,48,56,53,48,54,55,46,69,75,74,108

Nearest PDB structures (foldseek):
  1xu4-assembly1_A  TM=8.750E-01  e=1.481E-02  Methanococcus voltae
  2i1q-assembly1_A  TM=8.841E-01  e=2.156E-02  Methanococcus voltae
  1t4g-assembly1_A  TM=8.765E-01  e=2.974E-02  Methanococcus voltae
  3ewa-assembly1_A  TM=8.670E-01  e=4.568E-02  Methanococcus maripaludis
  2bke-assembly1_A  TM=7.020E-01  e=7.402E-02  Saccharolobus solfataricus P2

Radius of gyration: 32.28 Å; Cα contacts (8 Å, |Δi|>4): 171; chains: 1; bounding box: 100×88×44 Å

pLDDT: mean 79.44, std 22.24, range [38.22, 98.38]